Protein AF-A0A1Q9P0T6-F1 (afdb_monomer)

Foldseek 3Di:
DDPPPPPPPPCPPPDQDDLVLLVVLVVQLVVQLCCQQVPPVCPVVLLVLQVVLQVLLCVLCVVVVFHKDKDLDQDPDPVVCVVVVFDDSRFIWMAGPPFPDRIDTSTSVLQCSSVLSNVLSLLVSFDQDDPDDPDDDVVCVVVVVVSVVLSVVLSVVLSVLSRVLSSVLVSQLVCCRRVVVDDSCCSNPPVSVVSVVVSVVVSQVVSVVSRRNSVVSVVSSVVSVVVVVVVVVVVVVVVVVVVVVD

Radius of gyration: 23.82 Å; Cα contacts (8 Å, |Δi|>4): 235; chains: 1; bounding box: 74×48×69 Å

Mean predicted aligned error: 9.25 Å

Sequence (246 aa):
MTTNETVKLDNVRITAPSPKFLVFSFF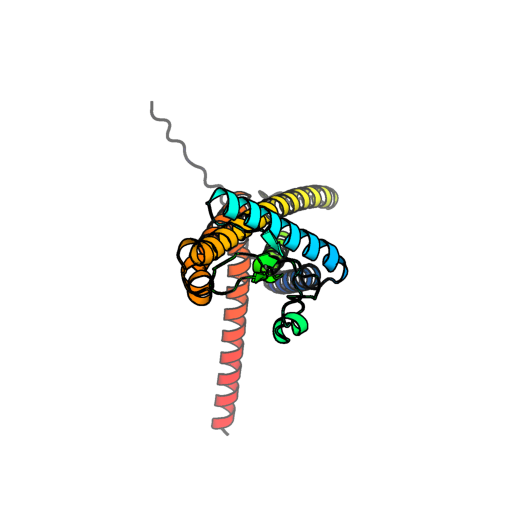IASTLSILIYWGPYFDWYYLWLESTTRDFVVLMLNISGVSSNPSIILFPMIPEYELLGEASLATPGVWIPGSQYENYWIIKACTGMQAGAILASIILVTPIPNKTIQFSSFKQSVIGKQQMFLKVRVIIIFLIVLFLGNVLRIWFELYLVGALNVPFEFAEGELAKPIGFVGTLIFAWLIEKQGVHIIDTFADWLSLFYNSVKKLVLIIFRQNRSVTTT

Solvent-accessible surface area (backbone atoms only — not comparable to full-atom values): 13718 Å² total; per-residue (Å²): 142,79,85,79,79,77,79,77,77,74,82,76,77,79,72,80,79,53,72,67,54,52,55,50,38,49,54,50,22,53,52,46,18,48,49,66,61,68,35,76,89,41,52,68,58,48,53,50,50,29,43,51,41,43,54,53,23,33,51,52,31,45,74,73,70,32,68,48,42,86,30,74,71,74,62,88,73,60,66,68,38,47,77,68,69,36,43,59,84,79,45,32,22,44,28,28,81,90,26,95,57,48,62,45,78,40,37,50,69,62,54,38,48,61,61,47,23,43,50,45,20,43,53,68,59,39,73,60,84,67,84,85,69,94,67,60,78,69,59,47,54,56,52,49,50,53,51,48,51,51,44,52,51,52,41,54,54,48,52,52,51,46,43,53,51,30,32,52,37,52,32,51,25,52,42,37,23,57,71,66,66,42,56,62,69,51,27,55,62,64,61,27,43,59,56,54,51,54,49,51,54,53,49,54,51,57,42,41,75,73,54,41,48,53,66,60,52,51,51,51,48,51,50,51,50,51,54,49,50,55,51,51,53,53,50,53,55,50,54,55,55,61,63,76,76,112

pLDDT: mean 80.86, std 15.49, range [36.72, 97.31]

Structure (mmCIF, N/CA/C/O backbone):
data_AF-A0A1Q9P0T6-F1
#
_entry.id   AF-A0A1Q9P0T6-F1
#
loop_
_atom_site.group_PDB
_atom_site.id
_atom_site.type_symbol
_atom_site.label_atom_id
_atom_site.label_alt_id
_atom_site.label_comp_id
_atom_site.label_asym_id
_atom_site.label_entity_id
_atom_site.label_seq_id
_atom_site.pdbx_PDB_ins_code
_atom_site.Cartn_x
_atom_site.Cartn_y
_atom_site.Cartn_z
_atom_site.occupancy
_atom_site.B_iso_or_equiv
_atom_site.auth_seq_id
_atom_site.auth_comp_id
_atom_site.auth_asym_id
_atom_site.auth_atom_id
_atom_site.pdbx_PDB_model_num
ATOM 1 N N . MET A 1 1 ? 29.298 -13.399 43.174 1.00 39.97 1 MET A N 1
ATOM 2 C CA . MET A 1 1 ? 28.519 -12.230 42.716 1.00 39.97 1 MET A CA 1
ATOM 3 C C . MET A 1 1 ? 27.715 -12.652 41.500 1.00 39.97 1 MET A C 1
ATOM 5 O O . MET A 1 1 ? 28.260 -12.711 40.412 1.00 39.97 1 MET A O 1
ATOM 9 N N . THR A 1 2 ? 26.452 -13.007 41.701 1.00 36.88 2 THR A N 1
ATOM 10 C CA . THR A 1 2 ? 25.469 -13.243 40.635 1.00 36.88 2 THR A CA 1
ATOM 11 C C . THR A 1 2 ? 24.169 -12.661 41.160 1.00 36.88 2 THR A C 1
ATOM 13 O O . THR A 1 2 ? 23.464 -13.283 41.953 1.00 36.88 2 THR A O 1
ATOM 16 N N . THR A 1 3 ? 23.929 -11.395 40.840 1.00 37.56 3 THR A N 1
ATOM 17 C CA . THR A 1 3 ? 22.672 -10.718 41.140 1.00 37.56 3 THR A CA 1
ATOM 18 C C . THR A 1 3 ? 21.607 -11.296 40.220 1.00 37.56 3 THR A C 1
ATOM 20 O O . THR A 1 3 ? 21.586 -11.008 39.028 1.00 37.56 3 THR A O 1
ATOM 23 N N . ASN A 1 4 ? 20.753 -12.151 40.783 1.00 36.94 4 ASN A N 1
ATOM 24 C CA . ASN A 1 4 ? 19.511 -12.583 40.156 1.00 36.94 4 ASN A CA 1
ATOM 25 C C . ASN A 1 4 ? 18.606 -11.356 39.993 1.00 36.94 4 ASN A C 1
ATOM 27 O O . ASN A 1 4 ? 17.922 -10.947 40.934 1.00 36.94 4 ASN A O 1
ATOM 31 N N . GLU A 1 5 ? 18.617 -10.761 38.803 1.00 40.28 5 GLU A N 1
ATOM 32 C CA . GLU A 1 5 ? 17.599 -9.801 38.396 1.00 40.28 5 GLU A CA 1
ATOM 33 C C . GLU A 1 5 ? 16.266 -10.538 38.271 1.00 40.28 5 GLU A C 1
ATOM 35 O O . GLU A 1 5 ? 15.993 -11.285 37.333 1.00 40.28 5 GLU A O 1
ATOM 40 N N . THR A 1 6 ? 15.427 -10.346 39.281 1.00 37.69 6 THR A N 1
ATOM 41 C CA . THR A 1 6 ? 14.020 -10.715 39.234 1.00 37.69 6 THR A CA 1
ATOM 42 C C . THR A 1 6 ? 13.330 -9.758 38.272 1.00 37.69 6 THR A C 1
ATOM 44 O O . THR A 1 6 ? 12.993 -8.627 38.619 1.00 37.69 6 THR A O 1
ATOM 47 N N . VAL A 1 7 ? 13.131 -10.211 37.034 1.00 39.34 7 VAL A N 1
ATOM 48 C CA . VAL A 1 7 ? 12.266 -9.542 36.061 1.00 39.34 7 VAL A CA 1
ATOM 49 C C . VAL A 1 7 ? 10.849 -9.543 36.634 1.00 39.34 7 VAL A C 1
ATOM 51 O O . VAL A 1 7 ? 10.112 -10.523 36.534 1.00 39.34 7 VAL A O 1
ATOM 54 N N . LYS A 1 8 ? 10.468 -8.442 37.289 1.00 36.72 8 LYS A N 1
ATOM 55 C CA . LYS A 1 8 ? 9.073 -8.148 37.615 1.00 36.72 8 LYS A CA 1
ATOM 56 C C . LYS A 1 8 ? 8.327 -7.948 36.298 1.00 36.72 8 LYS A C 1
ATOM 58 O O . LYS A 1 8 ? 8.367 -6.873 35.706 1.00 36.72 8 LYS A O 1
ATOM 63 N N . LEU A 1 9 ? 7.654 -8.998 35.837 1.00 44.09 9 LEU A N 1
ATOM 64 C CA . LEU A 1 9 ? 6.552 -8.878 34.892 1.00 44.09 9 LEU A CA 1
ATOM 65 C C . LEU A 1 9 ? 5.428 -8.134 35.618 1.00 44.09 9 LEU A C 1
ATOM 67 O O . LEU A 1 9 ? 4.624 -8.734 36.332 1.00 44.09 9 LEU A O 1
ATOM 71 N N . ASP A 1 10 ? 5.425 -6.807 35.497 1.00 44.56 10 ASP A N 1
ATOM 72 C CA . ASP A 1 10 ? 4.275 -5.989 35.862 1.00 44.56 10 ASP A CA 1
ATOM 73 C C . ASP A 1 10 ? 3.067 -6.554 35.104 1.00 44.56 10 ASP A C 1
ATOM 75 O O . ASP A 1 10 ? 2.990 -6.462 33.878 1.00 44.56 10 ASP A O 1
ATOM 79 N N . ASN A 1 11 ? 2.146 -7.181 35.838 1.00 43.28 11 ASN A N 1
ATOM 80 C CA . ASN A 1 11 ? 0.880 -7.702 35.332 1.00 43.28 11 ASN A CA 1
ATOM 81 C C . ASN A 1 11 ? -0.002 -6.533 34.866 1.00 43.28 11 ASN A C 1
ATOM 83 O O . ASN A 1 11 ? -0.954 -6.136 35.541 1.00 43.28 11 ASN A O 1
ATOM 87 N N . VAL A 1 12 ? 0.312 -5.960 33.704 1.00 48.91 12 VAL A N 1
ATOM 88 C CA . VAL A 1 12 ? -0.590 -5.071 32.977 1.00 48.91 12 VAL A CA 1
ATOM 89 C C . VAL A 1 12 ? -1.734 -5.949 32.490 1.00 48.91 12 VAL A C 1
ATOM 91 O O . VAL A 1 12 ? -1.632 -6.646 31.485 1.00 48.91 12 VAL A O 1
ATOM 94 N N . ARG A 1 13 ? -2.824 -5.979 33.258 1.00 43.97 13 ARG A N 1
ATOM 95 C CA . ARG A 1 13 ? -4.034 -6.710 32.889 1.00 43.97 13 ARG A CA 1
ATOM 96 C C . ARG A 1 13 ? -4.686 -5.965 31.723 1.00 43.97 13 ARG A C 1
ATOM 98 O O . ARG A 1 13 ? -5.426 -5.009 31.940 1.00 43.97 13 ARG A O 1
ATOM 105 N N . ILE A 1 14 ? -4.373 -6.374 30.495 1.00 54.69 14 ILE A N 1
ATOM 106 C CA . ILE A 1 14 ? -5.044 -5.884 29.289 1.00 54.69 14 ILE A CA 1
ATOM 107 C C . ILE A 1 14 ? -6.478 -6.417 29.358 1.00 54.69 14 ILE A C 1
ATOM 109 O O . ILE A 1 14 ? -6.738 -7.595 29.122 1.00 54.69 14 ILE A O 1
ATOM 113 N N . THR A 1 15 ? -7.418 -5.584 29.802 1.00 62.78 15 THR A N 1
ATOM 114 C CA . THR A 1 15 ? -8.839 -5.936 29.752 1.00 62.78 15 THR A CA 1
ATOM 115 C C . THR A 1 15 ? -9.263 -5.992 28.295 1.00 62.78 15 THR A C 1
ATOM 117 O O . THR A 1 15 ? -9.071 -5.008 27.581 1.00 62.78 15 THR A O 1
ATOM 120 N N . ALA A 1 16 ? -9.849 -7.118 27.879 1.00 70.69 16 ALA A N 1
ATOM 121 C CA . ALA A 1 16 ? -10.368 -7.282 26.528 1.00 70.69 16 ALA A CA 1
ATOM 122 C C . ALA A 1 16 ? -11.299 -6.109 26.161 1.00 70.69 16 ALA A C 1
ATOM 124 O O . ALA A 1 16 ? -12.112 -5.686 26.999 1.00 70.69 16 ALA A O 1
ATOM 125 N N . PRO A 1 17 ? -11.188 -5.560 24.942 1.00 78.12 17 PRO A N 1
ATOM 126 C CA . PRO A 1 17 ? -12.009 -4.438 24.523 1.00 78.12 17 PRO A CA 1
ATOM 127 C C . PRO A 1 17 ? -13.493 -4.809 24.520 1.00 78.12 17 PRO A C 1
ATOM 129 O O . PRO A 1 17 ? -13.895 -5.938 24.234 1.00 78.12 17 PRO A O 1
ATOM 132 N N . SER A 1 18 ? -14.344 -3.833 24.842 1.00 87.44 18 SER A N 1
ATOM 133 C CA . SER A 1 18 ? -15.789 -4.064 24.834 1.00 87.44 18 SER A CA 1
ATOM 134 C C . SER A 1 18 ? -16.287 -4.363 23.407 1.00 87.44 18 SER A C 1
ATOM 136 O O . SER A 1 18 ? -15.837 -3.708 22.463 1.00 87.44 18 SER A O 1
ATOM 138 N N . PRO A 1 19 ? -17.282 -5.253 23.217 1.00 85.88 19 PRO A N 1
ATOM 139 C CA . PRO A 1 19 ? -17.838 -5.533 21.890 1.00 85.88 19 PRO A CA 1
ATOM 140 C C . PRO A 1 19 ? -18.368 -4.281 21.178 1.00 85.88 19 PRO A C 1
ATOM 142 O O . PRO A 1 19 ? -18.234 -4.151 19.967 1.00 85.88 19 PRO A O 1
ATOM 145 N N . LYS A 1 20 ? -18.927 -3.323 21.934 1.00 87.31 20 LYS A N 1
ATOM 146 C CA . LYS A 1 20 ? -19.393 -2.035 21.395 1.00 87.31 20 LYS A CA 1
ATOM 147 C C . LYS A 1 20 ? -18.245 -1.222 20.799 1.00 87.31 20 LYS A C 1
ATOM 149 O O . LYS A 1 20 ? -18.407 -0.652 19.725 1.00 87.31 20 LYS A O 1
ATOM 154 N N . PHE A 1 21 ? -17.100 -1.188 21.484 1.00 87.81 21 PHE A N 1
ATOM 155 C CA . PHE A 1 21 ? -15.903 -0.520 20.980 1.00 87.81 21 PHE A CA 1
ATOM 156 C C . PHE A 1 21 ? -15.391 -1.190 19.707 1.00 87.81 21 PHE A C 1
ATOM 158 O O . PHE A 1 21 ? -15.098 -0.479 18.760 1.00 87.81 21 PHE A O 1
ATOM 165 N N . LEU A 1 22 ? -15.343 -2.525 19.654 1.00 88.88 22 LEU A N 1
ATOM 166 C CA . LEU A 1 22 ? -14.874 -3.255 18.471 1.00 88.88 22 LEU A CA 1
ATOM 167 C C . LEU A 1 22 ? -15.736 -2.993 17.230 1.00 88.88 22 LEU A C 1
ATOM 169 O O . LEU A 1 22 ? -15.201 -2.753 16.153 1.00 88.88 22 LEU A O 1
ATOM 173 N N . VAL A 1 23 ? -17.064 -2.989 17.383 1.00 88.88 23 VAL A N 1
ATOM 174 C CA . VAL A 1 23 ? -17.982 -2.640 16.286 1.00 88.88 23 VAL A CA 1
ATOM 175 C C . VAL A 1 23 ? -17.760 -1.195 15.842 1.00 88.88 23 VAL A C 1
ATOM 177 O O . VAL A 1 23 ? -17.629 -0.917 14.653 1.00 88.88 23 VAL A O 1
ATOM 180 N N . PHE A 1 24 ? -17.693 -0.267 16.796 1.00 90.88 24 PHE A N 1
ATOM 181 C CA . PHE A 1 24 ? -17.495 1.150 16.508 1.00 90.88 24 PHE A CA 1
ATOM 182 C C . PHE A 1 24 ? -16.144 1.429 15.835 1.00 90.88 24 PHE A C 1
ATOM 184 O O . PHE A 1 24 ? -16.092 2.169 14.855 1.00 90.88 24 PHE A O 1
ATOM 191 N N . SER A 1 25 ? -15.061 0.817 16.320 1.00 90.75 25 SER A N 1
ATOM 192 C CA . SER A 1 25 ? -13.720 0.975 15.758 1.00 90.75 25 SER A CA 1
ATOM 193 C C . SER A 1 25 ? -13.630 0.395 14.352 1.00 90.75 25 SER A C 1
ATOM 195 O O . SER A 1 25 ? -13.013 1.024 13.497 1.00 90.75 25 SER A O 1
ATOM 197 N N . PHE A 1 26 ? -14.298 -0.732 14.085 1.00 92.56 26 PHE A N 1
ATOM 198 C CA . PHE A 1 26 ? -14.417 -1.293 12.742 1.00 92.56 26 PHE A CA 1
ATOM 199 C C . PHE A 1 26 ? -15.108 -0.308 11.791 1.00 92.56 26 PHE A C 1
ATOM 201 O O . PHE A 1 26 ? -14.541 0.044 10.761 1.00 92.56 26 PHE A O 1
ATOM 208 N N . PHE A 1 27 ? -16.279 0.225 12.165 1.00 94.06 27 PHE A N 1
ATOM 209 C CA . PHE A 1 27 ? -16.995 1.193 11.327 1.00 94.06 27 PHE A CA 1
ATOM 210 C C . PHE A 1 27 ? -16.198 2.474 11.079 1.00 94.06 27 PHE A C 1
ATOM 212 O O . PHE A 1 27 ? -16.172 2.960 9.947 1.00 94.06 27 PHE A O 1
ATOM 219 N N . ILE A 1 28 ? -15.524 3.011 12.101 1.00 92.00 28 ILE A N 1
ATOM 220 C CA . ILE A 1 28 ? -14.646 4.173 11.924 1.00 92.00 28 ILE A CA 1
ATOM 221 C C . ILE A 1 28 ? -13.501 3.833 10.979 1.00 92.00 28 ILE A C 1
ATOM 223 O O . ILE A 1 28 ? -13.248 4.601 10.056 1.00 92.00 28 ILE A O 1
ATOM 227 N N . ALA A 1 29 ? -12.823 2.702 11.174 1.00 93.50 29 ALA A N 1
ATOM 228 C CA . ALA A 1 29 ? -11.697 2.326 10.334 1.00 93.50 29 ALA A CA 1
ATOM 229 C C . ALA A 1 29 ? -12.121 2.126 8.876 1.00 93.50 29 ALA A C 1
ATOM 231 O O . ALA A 1 29 ? -11.455 2.639 7.981 1.00 93.50 29 ALA A O 1
ATOM 232 N N . SER A 1 30 ? -13.249 1.457 8.623 1.00 93.81 30 SER A N 1
ATOM 233 C CA . SER A 1 30 ? -13.801 1.303 7.274 1.00 93.81 30 SER A CA 1
ATOM 234 C C . SER A 1 30 ? -14.172 2.649 6.656 1.00 93.81 30 SER A C 1
ATOM 236 O O . SER A 1 30 ? -13.808 2.917 5.516 1.00 93.81 30 SER A O 1
ATOM 238 N N . THR A 1 31 ? -14.840 3.524 7.415 1.00 93.56 31 THR A N 1
ATOM 239 C CA . THR A 1 31 ? -15.238 4.854 6.930 1.00 93.56 31 THR A CA 1
ATOM 240 C C . THR A 1 31 ? -14.016 5.706 6.600 1.00 93.56 31 THR A C 1
ATOM 242 O O . THR A 1 31 ? -13.950 6.285 5.521 1.00 93.56 31 THR A O 1
ATOM 245 N N . LEU A 1 32 ? -13.019 5.746 7.488 1.00 92.12 32 LEU A N 1
ATOM 246 C CA . LEU A 1 32 ? -11.761 6.450 7.246 1.00 92.12 32 LEU A CA 1
ATOM 247 C C . LEU A 1 32 ? -11.015 5.868 6.046 1.00 92.12 32 LEU A C 1
ATOM 249 O O . LEU A 1 32 ? -10.537 6.636 5.224 1.00 92.12 32 LEU A O 1
ATOM 253 N N . SER A 1 33 ? -10.971 4.543 5.894 1.00 92.69 33 SER A N 1
ATOM 254 C CA . SER A 1 33 ? -10.303 3.901 4.755 1.00 92.69 33 SER A CA 1
ATOM 255 C C . SER A 1 33 ? -10.959 4.299 3.437 1.00 92.69 33 SER A C 1
ATOM 257 O O . SER A 1 33 ? -10.262 4.659 2.495 1.00 92.69 33 SER A O 1
ATOM 259 N N . ILE A 1 34 ? -12.296 4.296 3.383 1.00 91.25 34 ILE A N 1
ATOM 260 C CA . ILE A 1 34 ? -13.052 4.730 2.203 1.00 91.25 34 ILE A CA 1
ATOM 261 C C . ILE A 1 34 ? -12.800 6.214 1.934 1.00 91.25 34 ILE A C 1
ATOM 263 O O . ILE A 1 34 ? -12.499 6.569 0.805 1.00 91.25 34 ILE A O 1
ATOM 267 N N . LEU A 1 35 ? -12.856 7.080 2.948 1.00 90.19 35 LEU A N 1
ATOM 268 C CA . LEU A 1 35 ? -12.618 8.516 2.767 1.00 90.19 35 LEU A CA 1
ATOM 269 C C . LEU A 1 35 ? -11.181 8.831 2.327 1.00 90.19 35 LEU A C 1
ATOM 271 O O . LEU A 1 35 ? -10.980 9.709 1.494 1.00 90.19 35 LEU A O 1
ATOM 275 N N . ILE A 1 36 ? -10.190 8.121 2.873 1.00 88.06 36 ILE A N 1
ATOM 276 C CA . ILE A 1 36 ? -8.772 8.292 2.532 1.00 88.06 36 ILE A CA 1
ATOM 277 C C . ILE A 1 36 ? -8.459 7.712 1.157 1.00 88.06 36 ILE A C 1
ATOM 279 O O . ILE A 1 36 ? -7.504 8.183 0.556 1.00 88.06 36 ILE A O 1
ATOM 283 N N . TYR A 1 37 ? -9.201 6.707 0.675 1.00 87.56 37 TYR A N 1
ATOM 284 C CA . TYR A 1 37 ? -8.956 6.061 -0.620 1.00 87.56 37 TYR A CA 1
ATOM 285 C C . TYR A 1 37 ? -9.796 6.632 -1.769 1.00 87.56 37 TYR A C 1
ATOM 287 O O . TYR A 1 37 ? -9.309 6.743 -2.885 1.00 87.56 37 TYR A O 1
ATOM 295 N N . TRP A 1 38 ? -11.051 6.993 -1.519 1.00 83.56 38 TRP A N 1
ATOM 296 C CA . TRP A 1 38 ? -12.003 7.479 -2.527 1.00 83.56 38 TRP A CA 1
ATOM 297 C C . TRP A 1 38 ? -12.270 8.980 -2.434 1.00 83.56 38 TRP A C 1
ATOM 299 O O . TRP A 1 38 ? -13.104 9.504 -3.167 1.00 83.56 38 TRP A O 1
ATOM 309 N N . GLY A 1 39 ? -11.620 9.686 -1.508 1.00 77.94 39 GLY A N 1
ATOM 310 C CA . GLY A 1 39 ? -11.822 11.119 -1.357 1.00 77.94 39 GLY A CA 1
ATOM 311 C C . GLY A 1 39 ? -11.383 11.862 -2.627 1.00 77.94 39 GLY A C 1
ATOM 312 O O . GLY A 1 39 ? -10.185 11.869 -2.902 1.00 77.94 39 GLY A O 1
ATOM 313 N N . PRO A 1 40 ? -12.286 12.555 -3.351 1.00 65.31 40 PRO A N 1
ATOM 314 C CA . PRO A 1 40 ? -11.942 13.260 -4.597 1.00 65.31 40 PRO A CA 1
ATOM 315 C C . PRO A 1 40 ? -10.925 14.390 -4.371 1.00 65.31 40 PRO A C 1
ATOM 317 O O . PRO A 1 40 ? -10.207 14.815 -5.267 1.00 65.31 40 PRO A O 1
ATOM 320 N N . TYR A 1 41 ? -10.809 14.865 -3.129 1.00 67.81 41 TYR A N 1
ATOM 321 C CA . TYR A 1 41 ? -9.795 15.837 -2.720 1.00 67.81 41 TYR A CA 1
ATOM 322 C C . TYR A 1 41 ? -8.358 15.310 -2.826 1.00 67.81 41 TYR A C 1
ATOM 324 O O . TYR A 1 41 ? -7.419 16.105 -2.787 1.00 67.81 41 TYR A O 1
ATOM 332 N N . PHE A 1 42 ? -8.173 13.993 -2.935 1.00 74.38 42 PHE A N 1
ATOM 333 C CA . PHE A 1 42 ? -6.860 13.368 -3.004 1.00 74.38 42 PHE A CA 1
ATOM 334 C C . PHE A 1 42 ? -6.417 13.025 -4.427 1.00 74.38 42 PHE A C 1
ATOM 336 O O . PHE A 1 42 ? -5.275 12.612 -4.579 1.00 74.38 42 PHE A O 1
ATOM 343 N N . ASP A 1 43 ? -7.223 13.261 -5.467 1.00 77.44 43 ASP A N 1
ATOM 344 C CA . ASP A 1 43 ? -6.857 12.906 -6.849 1.00 77.44 43 ASP A CA 1
ATOM 345 C C . ASP A 1 43 ? -5.521 13.530 -7.282 1.00 77.44 43 ASP A C 1
ATOM 347 O O . ASP A 1 43 ? -4.654 12.855 -7.835 1.00 77.44 43 ASP A O 1
ATOM 351 N N . TRP A 1 44 ? -5.290 14.799 -6.932 1.00 82.81 44 TRP A N 1
ATOM 352 C CA . TRP A 1 44 ? -3.997 15.456 -7.160 1.00 82.81 44 TRP A CA 1
ATOM 353 C C . TRP A 1 44 ? -2.848 14.792 -6.384 1.00 82.81 44 TRP A C 1
ATOM 355 O O . TRP A 1 44 ? -1.742 14.637 -6.899 1.00 82.81 44 TRP A O 1
ATOM 365 N N . TYR A 1 45 ? -3.102 14.400 -5.135 1.00 84.06 45 TYR A N 1
ATOM 366 C CA . TYR A 1 45 ? -2.113 13.730 -4.291 1.00 84.06 45 TYR A CA 1
ATOM 367 C C . TYR A 1 45 ? -1.773 12.331 -4.821 1.00 84.06 45 TYR A C 1
ATOM 369 O O . TYR A 1 45 ? -0.612 11.929 -4.802 1.00 84.06 45 TYR A O 1
ATOM 377 N N . TYR A 1 46 ? -2.768 11.614 -5.336 1.00 84.19 46 TYR A N 1
ATOM 378 C CA . TYR A 1 46 ? -2.614 10.302 -5.950 1.00 84.19 46 TYR A CA 1
ATOM 379 C C . TYR A 1 46 ? -1.798 10.388 -7.229 1.00 84.19 46 TYR A C 1
ATOM 381 O O . TYR A 1 46 ? -0.798 9.688 -7.347 1.00 84.19 46 TYR A O 1
ATOM 389 N N . LEU A 1 47 ? -2.128 11.331 -8.112 1.00 85.25 47 LEU A N 1
ATOM 390 C CA . LEU A 1 47 ? -1.361 11.569 -9.330 1.00 85.25 47 LEU A CA 1
ATOM 391 C C . LEU A 1 47 ? 0.098 11.936 -9.022 1.00 85.25 47 LEU A C 1
ATOM 393 O O . LEU A 1 47 ? 1.023 11.477 -9.699 1.00 85.25 47 LEU A O 1
ATOM 397 N N . TRP A 1 48 ? 0.322 12.738 -7.976 1.00 88.62 48 TRP A N 1
ATOM 398 C CA . TRP A 1 48 ? 1.665 13.050 -7.491 1.00 88.62 48 TRP A CA 1
ATOM 399 C C . TRP A 1 48 ? 2.398 11.801 -6.986 1.00 88.62 48 TRP A C 1
ATOM 401 O O . TRP A 1 48 ? 3.568 11.605 -7.323 1.00 88.62 48 TRP A O 1
ATOM 411 N N . LEU A 1 49 ? 1.728 10.937 -6.219 1.00 89.44 49 LEU A N 1
ATOM 412 C CA . LEU A 1 49 ? 2.317 9.711 -5.682 1.00 89.44 49 LEU A CA 1
ATOM 413 C C . LEU A 1 49 ? 2.640 8.703 -6.792 1.00 89.44 49 LEU A C 1
ATOM 415 O O . LEU A 1 49 ? 3.727 8.129 -6.796 1.00 89.44 49 LEU A O 1
ATOM 419 N N . GLU A 1 50 ? 1.735 8.515 -7.749 1.00 89.12 50 GLU A N 1
ATOM 420 C CA . GLU A 1 50 ? 1.928 7.669 -8.930 1.00 89.12 50 GLU A CA 1
ATOM 421 C C . GLU A 1 50 ? 3.099 8.180 -9.779 1.00 89.12 50 GLU A C 1
ATOM 423 O O . GLU A 1 50 ? 3.989 7.408 -10.138 1.00 89.12 50 GLU A O 1
ATOM 428 N N . SER A 1 51 ? 3.161 9.494 -10.029 1.00 91.31 51 SER A N 1
ATOM 429 C CA . SER A 1 51 ? 4.241 10.112 -10.815 1.00 91.31 51 SER A CA 1
ATOM 430 C C . SER A 1 51 ? 5.587 9.977 -10.115 1.00 91.31 51 SER A C 1
ATOM 432 O O . SER A 1 51 ? 6.582 9.612 -10.737 1.00 91.31 51 SER A O 1
ATOM 434 N N . THR A 1 52 ? 5.612 10.205 -8.802 1.00 93.38 52 THR A N 1
ATOM 435 C CA . THR A 1 52 ? 6.824 10.037 -7.997 1.00 93.38 52 THR A CA 1
ATOM 436 C C . THR A 1 52 ? 7.260 8.570 -7.998 1.00 93.38 52 THR A C 1
ATOM 438 O O . THR A 1 52 ? 8.434 8.278 -8.204 1.00 93.38 52 THR A O 1
ATOM 441 N N . THR A 1 53 ? 6.323 7.630 -7.843 1.00 93.75 53 THR A N 1
ATOM 442 C CA . THR A 1 53 ? 6.602 6.186 -7.916 1.00 93.75 53 THR A CA 1
ATOM 443 C C . THR A 1 53 ? 7.211 5.818 -9.267 1.00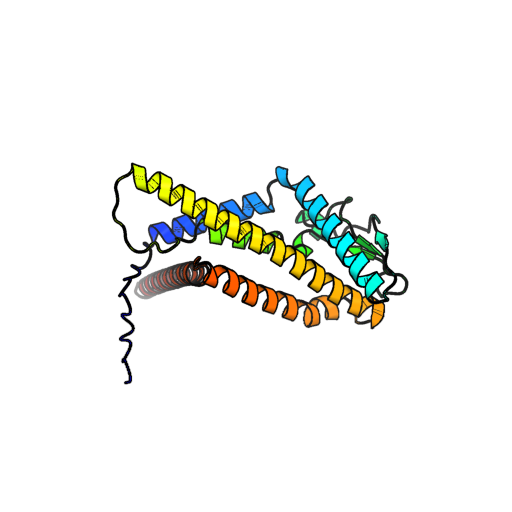 93.75 53 THR A C 1
ATOM 445 O O . THR A 1 53 ? 8.263 5.181 -9.299 1.00 93.75 53 THR A O 1
ATOM 448 N N . ARG A 1 54 ? 6.613 6.278 -10.376 1.00 93.62 54 ARG A N 1
ATOM 449 C CA . ARG A 1 54 ? 7.152 6.108 -11.733 1.00 93.62 54 ARG A CA 1
ATOM 450 C C . ARG A 1 54 ? 8.592 6.607 -11.824 1.00 93.62 54 ARG A C 1
ATOM 452 O O . ARG A 1 54 ? 9.452 5.871 -12.295 1.00 93.62 54 ARG A O 1
ATOM 459 N N . ASP A 1 55 ? 8.857 7.834 -11.389 1.00 95.31 55 ASP A N 1
ATOM 460 C CA . ASP A 1 55 ? 10.175 8.458 -11.546 1.00 95.31 55 ASP A CA 1
ATOM 461 C C . ASP A 1 55 ? 11.263 7.700 -10.779 1.00 95.31 55 ASP A C 1
ATOM 463 O O . ASP A 1 55 ? 12.350 7.463 -11.309 1.00 95.31 55 ASP A O 1
ATOM 467 N N . PHE A 1 56 ? 10.956 7.239 -9.563 1.00 96.50 56 PHE A N 1
ATOM 468 C CA . PHE A 1 56 ? 11.870 6.389 -8.800 1.00 96.50 56 PHE A CA 1
ATOM 469 C C . PHE A 1 56 ? 12.071 5.013 -9.445 1.00 96.50 56 PHE A C 1
ATOM 471 O O . PHE A 1 56 ? 13.193 4.508 -9.461 1.00 96.50 56 PHE A O 1
ATOM 478 N N . VAL A 1 57 ? 11.020 4.408 -10.001 1.00 95.81 57 VAL A N 1
ATOM 479 C CA . VAL A 1 57 ? 11.121 3.129 -10.718 1.00 95.81 57 VAL A CA 1
ATOM 480 C C . VAL A 1 57 ? 12.001 3.272 -11.961 1.00 95.81 57 VAL A C 1
ATOM 482 O O . VAL A 1 57 ? 12.920 2.476 -12.139 1.00 95.81 57 VAL A O 1
ATOM 485 N N . VAL A 1 58 ? 11.792 4.310 -12.775 1.00 96.12 58 VAL A N 1
ATOM 486 C CA . VAL A 1 58 ? 12.623 4.619 -13.954 1.00 96.12 58 VAL A CA 1
ATOM 487 C C . VAL A 1 58 ? 14.083 4.829 -13.553 1.00 96.12 58 VAL A C 1
ATOM 489 O O . VAL A 1 58 ? 14.988 4.284 -14.184 1.00 96.12 58 VAL A O 1
ATOM 492 N N . LEU A 1 59 ? 14.331 5.590 -12.482 1.00 97.31 59 LEU A N 1
ATOM 493 C CA . LEU A 1 59 ? 15.678 5.787 -11.949 1.00 97.31 59 LEU A CA 1
ATOM 494 C C . LEU A 1 59 ? 16.338 4.445 -11.603 1.00 97.31 59 LEU A C 1
ATOM 496 O O . LEU A 1 59 ? 17.460 4.180 -12.032 1.00 97.31 59 LEU A O 1
ATOM 500 N N . MET A 1 60 ? 15.638 3.589 -10.859 1.00 97.31 60 MET A N 1
ATOM 501 C CA . MET A 1 60 ? 16.156 2.289 -10.429 1.00 97.31 60 MET A CA 1
ATOM 502 C C . MET A 1 60 ? 16.380 1.332 -11.606 1.00 97.31 60 MET A C 1
ATOM 504 O O . MET A 1 60 ? 17.399 0.642 -11.643 1.00 97.31 60 MET A O 1
ATOM 508 N N . LEU A 1 61 ? 15.479 1.316 -12.594 1.00 96.62 61 LEU A N 1
ATOM 509 C CA . LEU A 1 61 ? 15.621 0.514 -13.811 1.00 96.62 61 LEU A CA 1
ATOM 510 C C . LEU A 1 61 ? 16.870 0.921 -14.595 1.00 96.62 61 LEU A C 1
ATOM 512 O O . LEU A 1 61 ? 17.711 0.066 -14.889 1.00 96.62 61 LEU A O 1
ATOM 516 N N . ASN A 1 62 ? 17.049 2.223 -14.826 1.00 96.94 62 ASN A N 1
ATOM 517 C CA . ASN A 1 62 ? 18.215 2.754 -15.528 1.00 96.94 62 ASN A CA 1
ATOM 518 C C . ASN A 1 62 ? 19.526 2.458 -14.778 1.00 96.94 62 ASN A C 1
ATOM 520 O O . ASN A 1 62 ? 20.505 2.058 -15.406 1.00 96.94 62 ASN A O 1
ATOM 524 N N . ILE A 1 63 ? 19.543 2.567 -13.442 1.00 97.12 63 ILE A N 1
ATOM 525 C CA . ILE A 1 63 ? 20.701 2.167 -12.618 1.00 97.12 63 ILE A CA 1
ATOM 526 C C . ILE A 1 63 ? 20.991 0.664 -12.761 1.00 97.12 63 ILE A C 1
ATOM 528 O O . ILE A 1 63 ? 22.152 0.264 -12.812 1.00 97.12 63 ILE A O 1
ATOM 532 N N . SER A 1 64 ? 19.954 -0.170 -12.856 1.00 96.50 64 SER A N 1
ATOM 533 C CA . SER A 1 64 ? 20.085 -1.623 -13.034 1.00 96.50 64 SER A CA 1
ATOM 534 C C . SER A 1 64 ? 20.408 -2.070 -14.468 1.00 96.50 64 SER A C 1
ATOM 536 O O . SER A 1 64 ? 20.522 -3.269 -14.718 1.00 96.50 64 SER A O 1
ATOM 538 N N . GLY A 1 65 ? 20.578 -1.131 -15.406 1.00 95.06 65 GLY A N 1
ATOM 539 C CA . GLY A 1 65 ? 20.932 -1.412 -16.800 1.00 95.06 65 GLY A CA 1
ATOM 540 C C . GLY A 1 65 ? 19.746 -1.682 -17.730 1.00 95.06 65 GLY A C 1
ATOM 541 O O . GLY A 1 65 ? 19.956 -2.036 -18.887 1.00 95.06 65 GLY A O 1
ATOM 542 N N . VAL A 1 66 ? 18.510 -1.492 -17.260 1.00 95.06 66 VAL A N 1
ATOM 543 C CA . VAL A 1 66 ? 17.301 -1.565 -18.090 1.00 95.06 66 VAL A CA 1
ATOM 544 C C . VAL A 1 66 ? 16.973 -0.160 -18.576 1.00 95.06 66 VAL A C 1
ATOM 546 O O . VAL A 1 66 ? 16.556 0.690 -17.789 1.00 95.06 66 VAL A O 1
ATOM 549 N N . SER A 1 67 ? 17.171 0.092 -19.873 1.00 95.31 67 SER A N 1
ATOM 550 C CA . SER A 1 67 ? 16.817 1.382 -20.470 1.00 95.31 67 SER A CA 1
ATOM 551 C C . SER A 1 67 ? 15.319 1.618 -20.307 1.00 95.31 67 SER A C 1
ATOM 553 O O . SER A 1 67 ? 14.513 0.790 -20.720 1.00 95.31 67 SER A O 1
ATOM 555 N N . SER A 1 68 ? 14.947 2.723 -19.668 1.00 94.19 68 SER A N 1
ATOM 556 C CA . SER A 1 68 ? 13.548 3.070 -19.444 1.00 94.19 68 SER A CA 1
ATOM 557 C C . SER A 1 68 ? 13.343 4.578 -19.401 1.00 94.19 68 SER A C 1
ATOM 559 O O . SER A 1 68 ? 14.231 5.327 -18.986 1.00 94.19 68 SER A O 1
ATOM 561 N N . ASN A 1 69 ? 12.159 5.026 -19.819 1.00 93.75 69 ASN A N 1
ATOM 562 C CA . ASN A 1 69 ? 11.765 6.431 -19.759 1.00 93.75 69 ASN A CA 1
ATOM 563 C C . ASN A 1 69 ? 10.386 6.602 -19.118 1.00 93.75 69 ASN A C 1
ATOM 565 O O . ASN A 1 69 ? 9.544 5.705 -19.210 1.00 93.75 69 ASN A O 1
ATOM 569 N N . PRO A 1 70 ? 10.108 7.771 -18.518 1.00 91.50 70 PRO A N 1
ATOM 570 C CA . PRO A 1 70 ? 8.751 8.139 -18.159 1.00 91.50 70 PRO A CA 1
ATOM 571 C C . PRO A 1 70 ? 7.859 8.150 -19.404 1.00 91.50 70 PRO A C 1
ATOM 573 O O . PRO A 1 70 ? 8.218 8.733 -20.426 1.00 91.50 70 PRO A O 1
ATOM 576 N N . SER A 1 71 ? 6.685 7.537 -19.304 1.00 82.88 71 SER A N 1
ATOM 577 C CA . SER A 1 71 ? 5.663 7.535 -20.346 1.00 82.88 71 SER A CA 1
ATOM 578 C C . SER A 1 71 ? 4.426 8.291 -19.870 1.00 82.88 71 SER A C 1
ATOM 580 O O . SER A 1 71 ? 4.022 8.192 -18.708 1.00 82.88 71 SER A O 1
ATOM 582 N N . ILE A 1 72 ? 3.836 9.054 -20.789 1.00 67.31 72 ILE A N 1
ATOM 583 C CA . ILE A 1 72 ? 2.536 9.731 -20.635 1.00 67.31 72 ILE A CA 1
ATOM 584 C C . ILE A 1 72 ? 1.548 9.137 -21.660 1.00 67.31 72 ILE A C 1
ATOM 586 O O . ILE A 1 72 ? 0.548 9.753 -22.015 1.00 67.31 72 ILE A O 1
ATOM 590 N N . ILE A 1 73 ? 1.859 7.967 -22.235 1.00 58.41 73 ILE A N 1
ATOM 591 C CA . ILE A 1 73 ? 1.065 7.425 -23.336 1.00 58.41 73 ILE A CA 1
ATOM 592 C C . ILE A 1 73 ? -0.342 7.088 -22.836 1.00 58.41 73 ILE A C 1
ATOM 594 O O . ILE A 1 73 ? -0.529 6.274 -21.931 1.00 58.41 73 ILE A O 1
ATOM 598 N N . LEU A 1 74 ? -1.321 7.698 -23.508 1.00 53.06 74 LEU A N 1
ATOM 599 C CA . LEU A 1 74 ? -2.731 7.335 -23.492 1.00 53.06 74 LEU A CA 1
ATOM 600 C C . LEU A 1 74 ? -2.855 5.923 -24.073 1.00 53.06 74 LEU A C 1
ATOM 602 O O . LEU A 1 74 ? -3.009 5.738 -25.279 1.00 53.06 74 LEU A O 1
ATOM 606 N N . PHE A 1 75 ? -2.695 4.910 -23.232 1.00 52.28 75 PHE A N 1
ATOM 607 C CA . PHE A 1 75 ? -2.996 3.539 -23.629 1.00 52.28 75 PHE A CA 1
ATOM 608 C C . PHE A 1 75 ? -4.491 3.407 -23.929 1.00 52.28 75 PHE A C 1
ATOM 610 O O . PHE A 1 75 ? -5.293 4.147 -23.349 1.00 52.28 75 PHE A O 1
ATOM 617 N N . PRO A 1 76 ? -4.896 2.449 -24.783 1.00 46.84 76 PRO A N 1
ATOM 618 C CA . PRO A 1 76 ? -6.287 2.036 -24.836 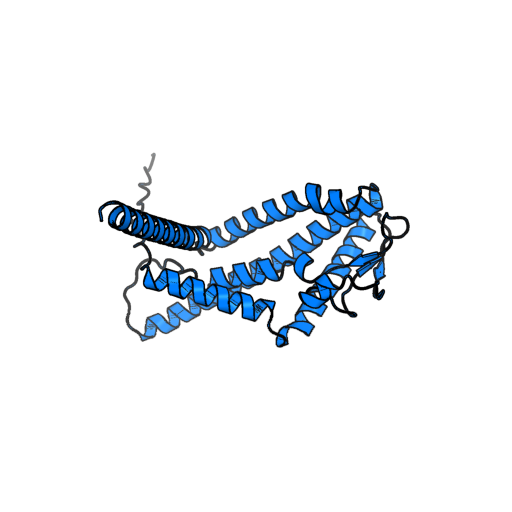1.00 46.84 76 PRO A CA 1
ATOM 619 C C . PRO A 1 76 ? -6.696 1.592 -23.429 1.00 46.84 76 PRO A C 1
ATOM 621 O O . PRO A 1 76 ? -6.199 0.608 -22.885 1.00 46.84 76 PRO A O 1
ATOM 624 N N . MET A 1 77 ? -7.539 2.416 -22.820 1.00 53.50 77 MET A N 1
ATOM 625 C CA . MET A 1 77 ? -7.992 2.286 -21.450 1.00 53.50 77 MET A CA 1
ATOM 626 C C . MET A 1 77 ? -8.688 0.932 -21.281 1.00 53.50 77 MET A C 1
ATOM 628 O O . MET A 1 77 ? -9.596 0.617 -22.048 1.00 53.50 77 MET A O 1
ATOM 632 N N . ILE A 1 78 ? -8.273 0.124 -20.302 1.00 59.88 78 ILE A N 1
ATOM 633 C CA . ILE A 1 78 ? -9.067 -1.037 -19.895 1.00 59.88 78 ILE A CA 1
ATOM 634 C C . ILE A 1 78 ? -10.250 -0.446 -19.115 1.00 59.88 78 ILE A C 1
ATOM 636 O O . ILE A 1 78 ? -10.014 0.144 -18.055 1.00 59.88 78 ILE A O 1
ATOM 640 N N . PRO A 1 79 ? -11.499 -0.559 -19.607 1.00 60.34 79 PRO A N 1
ATOM 641 C CA . PRO A 1 79 ? -12.647 0.153 -19.033 1.00 60.34 79 PRO A CA 1
ATOM 642 C C . PRO A 1 79 ? -12.863 -0.145 -17.544 1.00 60.34 79 PRO A C 1
ATOM 644 O O . PRO A 1 79 ? -13.371 0.682 -16.795 1.00 60.34 79 PRO A O 1
ATOM 647 N N . GLU A 1 80 ? -12.442 -1.326 -17.099 1.00 67.25 80 GLU A N 1
ATOM 648 C CA . GLU A 1 80 ? -12.569 -1.795 -15.721 1.00 67.25 80 GLU A CA 1
ATOM 649 C C . GLU A 1 80 ? -11.754 -0.949 -14.730 1.00 67.25 80 GLU A C 1
ATOM 651 O O . GLU A 1 80 ? -12.254 -0.642 -13.650 1.00 67.25 80 GLU A O 1
ATOM 656 N N . TYR A 1 81 ? -10.542 -0.505 -15.089 1.00 65.62 81 TYR A N 1
ATOM 657 C CA . TYR A 1 81 ? -9.719 0.318 -14.191 1.00 65.62 81 TYR A CA 1
ATOM 658 C C . TYR A 1 81 ? -10.212 1.765 -14.093 1.00 65.62 81 TYR A C 1
ATOM 660 O O . TYR A 1 81 ? -10.053 2.387 -13.045 1.00 65.62 81 TYR A O 1
ATOM 668 N N . GLU A 1 82 ? -10.851 2.293 -15.140 1.00 67.12 82 GLU A N 1
ATOM 669 C CA . GLU A 1 82 ? -11.513 3.603 -15.090 1.00 67.12 82 GLU A CA 1
ATOM 670 C C . GLU A 1 82 ? -12.792 3.539 -14.244 1.00 67.12 82 GLU A C 1
ATOM 672 O O . GLU A 1 82 ? -13.000 4.374 -13.365 1.00 67.12 82 GLU A O 1
ATOM 677 N N . LEU A 1 83 ? -13.617 2.503 -14.442 1.00 67.12 83 LEU A N 1
ATOM 678 C CA . LEU A 1 83 ? -14.838 2.279 -13.660 1.00 67.12 83 LEU A CA 1
ATOM 679 C C . LEU A 1 83 ? -14.554 2.129 -12.159 1.00 67.12 83 LEU A C 1
ATOM 681 O O . LEU A 1 83 ? -15.373 2.530 -11.331 1.00 67.12 83 LEU A O 1
ATOM 685 N N . LEU A 1 84 ? -13.398 1.562 -11.811 1.00 70.56 84 LEU A N 1
ATOM 686 C CA . LEU A 1 84 ? -12.929 1.422 -10.434 1.00 70.56 84 LEU A CA 1
ATOM 687 C C . LEU A 1 84 ? -12.126 2.636 -9.933 1.00 70.56 84 LEU A C 1
ATOM 689 O O . LEU A 1 84 ? -11.691 2.627 -8.786 1.00 70.56 84 LEU A O 1
ATOM 693 N N . GLY A 1 85 ? -11.928 3.680 -10.746 1.00 72.06 85 GLY A N 1
ATOM 694 C CA . GLY A 1 85 ? -11.162 4.871 -10.360 1.00 72.06 85 GLY A CA 1
ATOM 695 C C . GLY A 1 85 ? -9.683 4.596 -10.051 1.00 72.06 85 GLY A C 1
ATOM 696 O O . GLY A 1 85 ? -9.060 5.340 -9.294 1.00 72.06 85 GLY A O 1
ATOM 697 N N . GLU A 1 86 ? -9.133 3.511 -10.600 1.00 75.69 86 GLU A N 1
ATOM 698 C CA . GLU A 1 86 ? -7.749 3.059 -10.406 1.00 75.69 86 GLU A CA 1
ATOM 699 C C . GLU A 1 86 ? -6.787 3.657 -11.439 1.00 75.69 86 GLU A C 1
ATOM 701 O O . GLU A 1 86 ? -5.586 3.773 -11.181 1.00 75.69 86 GLU A O 1
ATOM 706 N N . ALA A 1 87 ? -7.314 4.025 -12.609 1.00 74.62 87 ALA A N 1
ATOM 707 C CA . ALA A 1 87 ? -6.574 4.650 -13.693 1.00 74.62 87 ALA A CA 1
ATOM 708 C C . ALA A 1 87 ? -7.382 5.793 -14.323 1.00 74.62 87 ALA A C 1
ATOM 710 O O . ALA A 1 87 ? -8.611 5.788 -14.337 1.00 74.62 87 ALA A O 1
ATOM 711 N N . SER A 1 88 ? -6.673 6.768 -14.880 1.00 73.56 88 SER A N 1
ATOM 712 C CA . SER A 1 88 ? -7.216 7.886 -15.644 1.00 73.56 88 SER A CA 1
ATOM 713 C C . SER A 1 88 ? -6.343 8.148 -16.872 1.00 73.56 88 SER A C 1
ATOM 715 O O . SER A 1 88 ? -5.249 7.601 -17.006 1.00 73.56 88 SER A O 1
ATOM 717 N N . LEU A 1 89 ? -6.779 9.050 -17.754 1.00 71.44 89 LEU A N 1
ATOM 718 C CA . LEU A 1 89 ? -5.966 9.501 -18.893 1.00 71.44 89 LEU A CA 1
ATOM 719 C C . LEU A 1 89 ? -4.645 10.173 -18.469 1.00 71.44 89 LEU A C 1
ATOM 721 O O . LEU A 1 89 ? -3.745 10.314 -19.290 1.00 71.44 89 LEU A O 1
ATOM 725 N N . ALA A 1 90 ? -4.532 10.597 -17.206 1.00 76.69 90 ALA A N 1
ATOM 726 C CA . ALA A 1 90 ? -3.323 11.187 -16.645 1.00 76.69 90 ALA A CA 1
ATOM 727 C C . ALA A 1 90 ? -2.414 10.161 -15.945 1.00 76.69 90 ALA A C 1
ATOM 729 O O . ALA A 1 90 ? -1.345 10.542 -15.470 1.00 76.69 90 ALA A O 1
ATOM 730 N N . THR A 1 91 ? -2.817 8.887 -15.859 1.00 81.81 91 THR A N 1
ATOM 731 C CA . THR A 1 91 ? -2.059 7.867 -15.128 1.00 81.81 91 THR A CA 1
ATOM 732 C C . THR A 1 91 ? -0.651 7.714 -15.713 1.00 81.81 91 THR A C 1
ATOM 734 O O . THR A 1 91 ? -0.497 7.468 -16.913 1.00 81.81 91 THR A O 1
ATOM 737 N N . PRO A 1 92 ? 0.395 7.862 -14.886 1.00 87.38 92 PRO A N 1
ATOM 738 C CA . PRO A 1 92 ? 1.771 7.792 -15.345 1.00 87.38 92 PRO A CA 1
ATOM 739 C C . PRO A 1 92 ? 2.169 6.353 -15.686 1.00 87.38 92 PRO A C 1
ATOM 741 O O . PRO A 1 92 ? 1.725 5.392 -15.055 1.00 87.38 92 PRO A O 1
ATOM 744 N N . GLY A 1 93 ? 3.062 6.203 -16.664 1.00 88.19 93 GLY A N 1
ATOM 745 C CA . GLY A 1 93 ? 3.601 4.904 -17.059 1.00 88.19 93 GLY A CA 1
ATOM 746 C C . GLY A 1 93 ? 5.119 4.886 -17.194 1.00 88.19 93 GLY A C 1
ATOM 747 O O . GLY A 1 93 ? 5.783 5.923 -17.179 1.00 88.19 93 GLY A O 1
ATOM 748 N N . VAL A 1 94 ? 5.670 3.689 -17.348 1.00 90.75 94 VAL A N 1
ATOM 749 C CA . VAL A 1 94 ? 7.087 3.422 -17.608 1.00 90.75 94 VAL A CA 1
ATOM 750 C C . VAL A 1 94 ? 7.206 2.812 -18.999 1.00 90.75 94 VAL A C 1
ATOM 752 O O . VAL A 1 94 ? 6.581 1.789 -19.268 1.00 90.75 94 VAL A O 1
ATOM 755 N N . TRP A 1 95 ? 7.996 3.430 -19.876 1.00 92.50 95 TRP A N 1
ATOM 756 C CA . TRP A 1 95 ? 8.330 2.883 -21.190 1.00 92.50 95 TRP A CA 1
ATOM 757 C C . TRP A 1 95 ? 9.637 2.092 -21.119 1.00 92.50 95 TRP A C 1
ATOM 759 O O . TRP A 1 95 ? 10.644 2.628 -20.653 1.00 92.50 95 TRP A O 1
ATOM 769 N N . ILE A 1 96 ? 9.621 0.841 -21.584 1.00 91.50 96 ILE A N 1
ATOM 770 C CA . ILE A 1 96 ? 10.770 -0.073 -21.623 1.00 91.50 96 ILE A CA 1
ATOM 771 C C . ILE A 1 96 ? 10.880 -0.661 -23.042 1.00 91.50 96 ILE A C 1
ATOM 773 O O . ILE A 1 96 ? 10.130 -1.590 -23.376 1.00 91.50 96 ILE A O 1
ATOM 777 N N . PRO A 1 97 ? 11.792 -0.147 -23.890 1.00 90.50 97 PRO A N 1
ATOM 778 C CA . PRO A 1 97 ? 11.949 -0.614 -25.261 1.00 90.50 97 PRO A CA 1
ATOM 779 C C . PRO A 1 97 ? 12.345 -2.089 -25.310 1.00 90.50 97 PRO A C 1
ATOM 781 O O . PRO A 1 97 ? 13.218 -2.535 -24.566 1.00 90.50 97 PRO A O 1
ATOM 784 N N . GLY A 1 98 ? 11.722 -2.838 -26.222 1.00 85.00 98 GLY A N 1
ATOM 785 C CA . GLY A 1 98 ? 12.050 -4.247 -26.465 1.00 85.00 98 GLY A CA 1
ATOM 786 C C . GLY A 1 98 ? 11.536 -5.235 -25.413 1.00 85.00 98 GLY A C 1
ATOM 787 O O . GLY A 1 98 ? 11.819 -6.423 -25.534 1.00 85.00 98 GLY A O 1
ATOM 788 N N . SER A 1 99 ? 10.780 -4.777 -24.413 1.00 88.25 99 SER A N 1
ATOM 789 C CA . SER A 1 99 ? 10.074 -5.666 -23.483 1.00 88.25 99 SER A CA 1
ATOM 790 C C . SER A 1 99 ? 8.752 -6.178 -24.078 1.00 88.25 99 SER A C 1
ATOM 792 O O . SER A 1 99 ? 8.318 -5.714 -25.133 1.00 88.25 99 SER A O 1
ATOM 794 N N . GLN A 1 100 ? 8.099 -7.140 -23.410 1.00 82.50 100 GLN A N 1
ATOM 795 C CA . GLN A 1 100 ? 6.843 -7.750 -23.883 1.00 82.50 100 GLN A CA 1
ATOM 796 C C . GLN A 1 100 ? 5.762 -6.705 -24.206 1.00 82.50 100 GLN A C 1
ATOM 798 O O . GLN A 1 100 ? 5.096 -6.795 -25.237 1.00 82.50 100 GLN A O 1
ATOM 803 N N . TYR A 1 101 ? 5.605 -5.719 -23.324 1.00 83.25 101 TYR A N 1
ATOM 804 C CA . TYR A 1 101 ? 4.792 -4.533 -23.547 1.00 83.25 101 TYR A CA 1
ATOM 805 C C . TYR A 1 101 ? 5.703 -3.327 -23.440 1.00 83.25 101 TYR A C 1
ATOM 807 O O . TYR A 1 101 ? 6.312 -3.115 -22.404 1.00 83.25 101 TYR A O 1
ATOM 815 N N . GLU A 1 102 ? 5.795 -2.486 -24.463 1.00 85.94 102 GLU A N 1
ATOM 816 C CA . GLU A 1 102 ? 6.730 -1.360 -24.374 1.00 85.94 102 GLU A CA 1
ATOM 817 C C . GLU A 1 102 ? 6.365 -0.345 -23.284 1.00 85.94 102 GLU A C 1
ATOM 819 O O . GLU A 1 102 ? 7.186 0.492 -22.941 1.00 85.94 102 GLU A O 1
ATOM 824 N N . ASN A 1 103 ? 5.157 -0.397 -22.724 1.00 86.19 103 ASN A N 1
ATOM 825 C CA . ASN A 1 103 ? 4.679 0.548 -21.725 1.00 86.19 103 ASN A CA 1
ATOM 826 C C . ASN A 1 103 ? 3.894 -0.167 -20.622 1.00 86.19 103 ASN A C 1
ATOM 828 O O . ASN A 1 103 ? 3.006 -0.968 -20.911 1.00 86.19 103 ASN A O 1
ATOM 832 N N . TYR A 1 104 ? 4.169 0.210 -19.376 1.00 86.62 104 TYR A N 1
ATOM 833 C CA . TYR A 1 104 ? 3.524 -0.317 -18.173 1.00 86.62 104 TYR A CA 1
ATOM 834 C C . TYR A 1 104 ? 2.916 0.824 -17.362 1.00 86.62 104 TYR A C 1
ATOM 836 O O . TYR A 1 104 ? 3.565 1.852 -17.162 1.00 86.62 104 TYR A O 1
ATOM 844 N N . TRP A 1 105 ? 1.687 0.659 -16.876 1.00 84.81 105 TRP A N 1
ATOM 845 C CA . TRP A 1 105 ? 1.031 1.659 -16.033 1.00 84.81 105 TRP A CA 1
ATOM 846 C C . TRP A 1 105 ? 1.445 1.555 -14.572 1.00 84.81 105 TRP A C 1
ATOM 848 O O . TRP A 1 105 ? 1.558 0.465 -14.018 1.00 84.81 105 TRP A O 1
ATOM 858 N N . ILE A 1 106 ? 1.566 2.712 -13.926 1.00 83.88 106 ILE A N 1
ATOM 859 C CA . ILE A 1 106 ? 1.652 2.823 -12.473 1.00 83.88 106 ILE A CA 1
ATOM 860 C C . ILE A 1 106 ? 0.281 3.277 -11.973 1.00 83.88 106 ILE A C 1
ATOM 862 O O . ILE A 1 106 ? 0.053 4.459 -11.735 1.00 83.88 106 ILE A O 1
ATOM 866 N N . ILE A 1 107 ? -0.652 2.328 -11.873 1.00 79.81 107 ILE A N 1
ATOM 867 C CA . ILE A 1 107 ? -2.009 2.599 -11.382 1.00 79.81 107 ILE A CA 1
ATOM 868 C C . ILE A 1 107 ? -2.023 2.822 -9.866 1.00 79.81 107 ILE A C 1
ATOM 870 O O . ILE A 1 107 ? -1.112 2.403 -9.139 1.00 79.81 107 ILE A O 1
ATOM 874 N N . LYS A 1 108 ? -3.108 3.418 -9.371 1.00 78.12 108 LYS A N 1
ATOM 875 C CA . LYS A 1 108 ? -3.321 3.711 -7.952 1.00 78.12 108 LYS A CA 1
ATOM 876 C C . LYS A 1 108 ? -3.117 2.492 -7.050 1.00 78.12 108 LYS A C 1
ATOM 878 O O . LYS A 1 108 ? -2.376 2.584 -6.067 1.00 78.12 108 LYS A O 1
ATOM 883 N N . ALA A 1 109 ? -3.668 1.333 -7.408 1.00 74.62 109 ALA A N 1
ATOM 884 C CA . ALA A 1 109 ? -3.450 0.072 -6.697 1.00 74.62 109 ALA A CA 1
ATOM 885 C C . ALA A 1 109 ? -1.960 -0.302 -6.511 1.00 74.62 109 ALA A C 1
ATOM 887 O O . ALA A 1 109 ? -1.576 -0.796 -5.447 1.00 74.62 109 ALA A O 1
ATOM 888 N N . CYS A 1 110 ? -1.097 -0.022 -7.494 1.00 78.75 110 CYS A N 1
ATOM 889 C CA . CYS A 1 110 ? 0.331 -0.364 -7.453 1.00 78.75 110 CYS A CA 1
ATOM 890 C C . CYS A 1 110 ? 1.123 0.495 -6.456 1.00 78.75 110 CYS A C 1
ATOM 892 O O . CYS A 1 110 ? 2.128 0.047 -5.910 1.00 78.75 110 CYS A O 1
ATOM 894 N N . THR A 1 111 ? 0.658 1.708 -6.153 1.00 82.12 111 THR A N 1
ATOM 895 C CA . THR A 1 111 ? 1.307 2.599 -5.170 1.00 82.12 111 THR A CA 1
ATOM 896 C C . THR A 1 111 ? 1.075 2.183 -3.711 1.00 82.12 111 THR A C 1
ATOM 898 O O . THR A 1 111 ? 1.681 2.745 -2.794 1.00 82.12 111 THR A O 1
ATOM 901 N N . GLY A 1 112 ? 0.186 1.209 -3.473 1.00 83.44 112 GLY A N 1
ATOM 902 C CA . GLY A 1 112 ? -0.199 0.741 -2.143 1.00 83.44 112 GLY A CA 1
ATOM 903 C C . GLY A 1 112 ? -1.143 1.668 -1.388 1.00 83.44 112 GLY A C 1
ATOM 904 O O . GLY A 1 112 ? -1.341 1.463 -0.194 1.00 83.44 112 GLY A O 1
ATOM 905 N N . MET A 1 113 ? -1.763 2.653 -2.040 1.00 86.38 113 MET A N 1
ATOM 906 C CA . MET A 1 113 ? -2.706 3.570 -1.389 1.00 86.38 113 MET A CA 1
ATOM 907 C C . MET A 1 113 ? -3.857 2.863 -0.670 1.00 86.38 113 MET A C 1
ATOM 909 O O . MET A 1 113 ? -4.230 3.283 0.424 1.00 86.38 113 MET A O 1
ATOM 913 N N . GLN A 1 114 ? -4.387 1.769 -1.224 1.00 87.75 1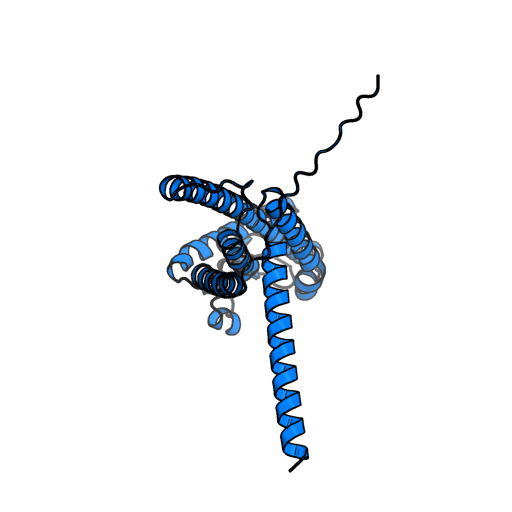14 GLN A N 1
ATOM 914 C CA . GLN A 1 114 ? -5.465 1.005 -0.588 1.00 87.75 114 GLN A CA 1
ATOM 915 C C . GLN A 1 114 ? -5.002 0.391 0.739 1.00 87.75 114 GLN A C 1
ATOM 917 O O . GLN A 1 114 ? -5.627 0.590 1.782 1.00 87.75 114 GLN A O 1
ATOM 922 N N . ALA A 1 115 ? -3.863 -0.308 0.718 1.00 86.69 115 ALA A N 1
ATOM 923 C CA . ALA A 1 115 ? -3.257 -0.881 1.916 1.00 86.69 115 ALA A CA 1
ATOM 924 C C . ALA A 1 115 ? -2.854 0.215 2.917 1.00 86.69 115 ALA A C 1
ATOM 926 O O . ALA A 1 115 ? -3.064 0.067 4.121 1.00 86.69 115 ALA A O 1
ATOM 927 N N . GLY A 1 116 ? -2.341 1.340 2.414 1.00 89.62 116 GLY A N 1
ATOM 928 C CA . GLY A 1 116 ? -1.968 2.512 3.194 1.00 89.62 116 GLY A CA 1
ATOM 929 C C . GLY A 1 116 ? -3.148 3.124 3.945 1.00 89.62 116 GLY A C 1
ATOM 930 O O . GLY A 1 116 ? -3.054 3.358 5.149 1.00 89.62 116 GLY A O 1
ATOM 931 N N . ALA A 1 117 ? -4.276 3.321 3.259 1.00 90.88 117 ALA A N 1
ATOM 932 C CA . ALA A 1 117 ? -5.511 3.858 3.825 1.00 90.88 117 ALA A CA 1
ATOM 933 C C . ALA A 1 117 ? -6.083 2.947 4.920 1.00 90.88 117 ALA A C 1
ATOM 935 O O . ALA A 1 117 ? -6.445 3.426 5.999 1.00 90.88 117 ALA A O 1
ATOM 936 N N . ILE A 1 118 ? -6.111 1.634 4.667 1.00 91.44 118 ILE A N 1
ATOM 937 C CA . ILE A 1 118 ? -6.583 0.631 5.629 1.00 91.44 118 ILE A CA 1
ATOM 938 C C . ILE A 1 118 ? -5.700 0.634 6.876 1.00 91.44 118 ILE A C 1
ATOM 940 O O . ILE A 1 118 ? -6.199 0.782 7.992 1.00 91.44 118 ILE A O 1
ATOM 944 N N . LEU A 1 119 ? -4.382 0.525 6.705 1.00 90.50 119 LEU A N 1
ATOM 945 C CA . LEU A 1 119 ? -3.450 0.455 7.829 1.00 90.50 119 LEU A CA 1
ATOM 946 C C . LEU A 1 119 ? -3.399 1.764 8.621 1.00 90.50 119 LEU A C 1
ATOM 948 O O . LEU A 1 119 ? -3.423 1.720 9.850 1.00 90.50 119 LEU A O 1
ATOM 952 N N . ALA A 1 120 ? -3.422 2.925 7.961 1.00 91.81 120 ALA A N 1
ATOM 953 C CA . ALA A 1 120 ? -3.508 4.213 8.646 1.00 91.81 120 ALA A CA 1
ATOM 954 C C . ALA A 1 120 ? -4.789 4.314 9.488 1.00 91.81 120 ALA A C 1
ATOM 956 O O . ALA A 1 120 ? -4.741 4.726 10.648 1.00 91.81 120 ALA A O 1
ATOM 957 N N . SER A 1 121 ? -5.921 3.864 8.943 1.00 93.38 121 SER A N 1
ATOM 958 C CA . SER A 1 121 ? -7.198 3.839 9.658 1.00 93.38 121 SER A CA 1
ATOM 959 C C . SER A 1 121 ? -7.168 2.897 10.862 1.00 93.38 121 SER A C 1
ATOM 961 O O . SER A 1 121 ? -7.631 3.271 11.940 1.00 93.38 121 SER A O 1
ATOM 963 N N . ILE A 1 122 ? -6.564 1.710 10.721 1.00 91.69 122 ILE A N 1
ATOM 964 C CA . ILE A 1 122 ? -6.377 0.755 11.825 1.00 91.69 122 ILE A CA 1
ATOM 965 C C . ILE A 1 122 ? -5.489 1.362 12.917 1.00 91.69 122 ILE A C 1
ATOM 967 O O . ILE A 1 122 ? -5.867 1.332 14.088 1.00 91.69 122 ILE A O 1
ATOM 971 N N . ILE A 1 123 ? -4.351 1.971 12.566 1.00 91.12 123 ILE A N 1
ATOM 972 C CA . ILE A 1 123 ? -3.455 2.638 13.528 1.00 91.12 123 ILE A CA 1
ATOM 973 C C . ILE A 1 123 ? -4.207 3.731 14.304 1.00 91.12 123 ILE A C 1
ATOM 975 O O . ILE A 1 123 ? -4.055 3.856 15.523 1.00 91.12 123 ILE A O 1
ATOM 979 N N . LEU A 1 124 ? -5.053 4.508 13.620 1.00 91.44 124 LEU A N 1
ATOM 980 C CA . LEU A 1 124 ? -5.850 5.560 14.249 1.00 91.44 124 LEU A CA 1
ATOM 981 C C . LEU A 1 124 ? -6.839 5.010 15.279 1.00 91.44 124 LEU A C 1
ATOM 983 O O . LEU A 1 124 ? -6.941 5.580 16.369 1.00 91.44 124 LEU A O 1
ATOM 987 N N . VAL A 1 125 ? -7.518 3.897 14.993 1.00 90.06 125 VAL A N 1
ATOM 988 C CA . VAL A 1 125 ? -8.506 3.317 15.920 1.00 90.06 125 VAL A CA 1
ATOM 989 C C . VAL A 1 125 ? -7.901 2.387 16.973 1.00 90.06 125 VAL A C 1
ATOM 991 O O . VAL A 1 125 ? -8.522 2.168 18.012 1.00 90.06 125 VAL A O 1
ATOM 994 N N . THR A 1 126 ? -6.686 1.881 16.749 1.00 87.38 126 THR A N 1
ATOM 995 C CA . THR A 1 126 ? -5.997 0.967 17.670 1.00 87.38 126 THR A CA 1
ATOM 996 C C . THR A 1 126 ? -5.695 1.678 18.994 1.00 87.38 126 THR A C 1
ATOM 998 O O . THR A 1 126 ? -5.042 2.731 18.996 1.00 87.38 126 THR A O 1
ATOM 1001 N N . PRO A 1 127 ? -6.171 1.171 20.143 1.00 81.81 127 PRO A N 1
ATOM 1002 C CA . PRO A 1 127 ? -5.831 1.747 21.435 1.00 81.81 127 PRO A CA 1
ATOM 1003 C C . PRO A 1 127 ? -4.356 1.480 21.754 1.00 81.81 127 PRO A C 1
ATOM 1005 O O . PRO A 1 127 ? -3.872 0.362 21.614 1.00 81.81 127 PRO A O 1
ATOM 1008 N N . ILE A 1 128 ? -3.640 2.507 22.213 1.00 80.00 128 ILE A N 1
ATOM 1009 C CA . ILE A 1 128 ? -2.266 2.350 22.703 1.00 80.00 128 ILE A CA 1
ATOM 1010 C C . ILE A 1 128 ? -2.361 2.058 24.202 1.00 80.00 128 ILE A C 1
ATOM 1012 O O . ILE A 1 128 ? -2.905 2.901 24.931 1.00 80.00 128 ILE A O 1
ATOM 1016 N N . PRO A 1 129 ? -1.888 0.892 24.684 1.00 67.62 129 PRO A N 1
ATOM 1017 C CA . PRO A 1 129 ? -1.940 0.565 26.098 1.00 67.62 129 PRO A CA 1
ATOM 1018 C C . PRO A 1 129 ? -1.019 1.516 26.862 1.00 67.62 129 PRO A C 1
ATOM 1020 O O . PRO A 1 129 ? 0.196 1.347 26.921 1.00 67.62 129 PRO A O 1
ATOM 1023 N N . ASN A 1 130 ? -1.599 2.545 27.472 1.00 62.78 130 ASN A N 1
ATOM 1024 C CA . ASN A 1 130 ? -0.868 3.328 28.454 1.00 62.78 130 ASN A CA 1
ATOM 1025 C C . ASN A 1 130 ? -0.680 2.467 29.702 1.00 62.78 130 ASN A C 1
ATOM 1027 O O . ASN A 1 130 ? -1.645 1.873 30.193 1.00 62.78 130 ASN A O 1
ATOM 1031 N N . LYS A 1 131 ? 0.533 2.475 30.271 1.00 50.75 131 LYS A N 1
ATOM 1032 C CA . LYS A 1 131 ? 0.720 2.089 31.673 1.00 50.75 131 LYS A CA 1
ATOM 1033 C C . LYS A 1 131 ? -0.287 2.895 32.494 1.00 50.75 131 LYS A C 1
ATOM 1035 O O . LYS A 1 131 ? -0.260 4.122 32.488 1.00 50.75 131 LYS A O 1
ATOM 1040 N N . THR A 1 132 ? -1.231 2.167 33.077 1.00 41.09 132 THR A N 1
ATOM 1041 C CA . THR A 1 132 ? -2.385 2.609 33.859 1.00 41.09 132 THR A CA 1
ATOM 1042 C C . THR A 1 132 ? -2.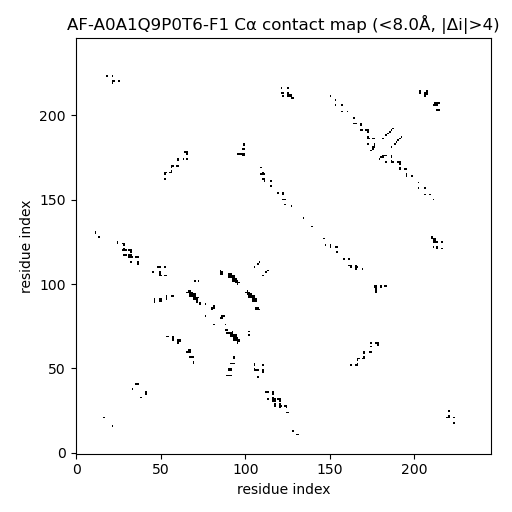171 3.945 34.551 1.00 41.09 132 THR A C 1
ATOM 1044 O O . THR A 1 132 ? -1.473 4.007 35.561 1.00 41.09 132 THR A O 1
ATOM 1047 N N . ILE A 1 133 ? -2.846 4.993 34.079 1.00 43.06 133 ILE A N 1
ATOM 1048 C CA . ILE A 1 133 ? -3.155 6.100 34.970 1.00 43.06 133 ILE A CA 1
ATOM 1049 C C . ILE A 1 133 ? -4.597 6.560 34.779 1.00 43.06 133 ILE A C 1
ATOM 1051 O O . ILE A 1 133 ? -4.943 7.229 33.807 1.00 43.06 133 ILE A O 1
ATOM 1055 N N . GLN A 1 134 ? -5.448 6.145 35.723 1.00 41.12 134 GLN A N 1
ATOM 1056 C CA . GLN A 1 134 ? -6.761 6.737 35.962 1.00 41.12 134 GLN A CA 1
ATOM 1057 C C . GLN A 1 134 ? -6.544 8.210 36.298 1.00 41.12 134 GLN A C 1
ATOM 1059 O O . GLN A 1 134 ? -6.142 8.530 37.413 1.00 41.12 134 GLN A O 1
ATOM 1064 N N . PHE A 1 135 ? -6.785 9.116 35.354 1.00 45.78 135 PHE A N 1
ATOM 1065 C CA . PHE A 1 135 ? -6.740 10.541 35.652 1.00 45.78 135 PHE A CA 1
ATOM 1066 C C . PHE A 1 135 ? -7.850 11.335 34.972 1.00 45.78 135 PHE A C 1
ATOM 1068 O O . PHE A 1 135 ? -8.384 10.955 33.932 1.00 45.78 135 PHE A O 1
ATOM 1075 N N . SER A 1 136 ? -8.172 12.440 35.645 1.00 44.31 136 SER A N 1
ATOM 1076 C CA . SER A 1 136 ? -9.230 13.416 35.397 1.00 44.31 136 SER A CA 1
ATOM 1077 C C . SER A 1 136 ? -9.224 14.024 33.986 1.00 44.31 136 SER A C 1
ATOM 1079 O O . SER A 1 136 ? -8.206 14.035 33.286 1.00 44.31 136 SER A O 1
ATOM 1081 N N . SER A 1 137 ? -10.381 14.566 33.580 1.00 57.22 137 SER A N 1
ATOM 1082 C CA . SER A 1 137 ? -10.723 14.918 32.189 1.00 57.22 137 SER A CA 1
ATOM 1083 C C . SER A 1 137 ? -9.744 15.865 31.477 1.00 57.22 137 SER A C 1
ATOM 1085 O O . SER A 1 137 ? -9.609 15.802 30.257 1.00 57.22 137 SER A O 1
ATOM 1087 N N . PHE A 1 138 ? -8.994 16.698 32.207 1.00 46.75 138 PHE A N 1
ATOM 1088 C CA . PHE A 1 138 ? -8.020 17.613 31.603 1.00 46.75 138 PHE A CA 1
ATOM 1089 C C . PHE A 1 138 ? -6.713 16.914 31.183 1.00 46.75 138 PHE A C 1
ATOM 1091 O O . PHE A 1 138 ? -6.188 17.175 30.099 1.00 46.75 138 PHE A O 1
ATOM 1098 N N . LYS A 1 139 ? -6.209 15.959 31.982 1.00 51.38 139 LYS A N 1
ATOM 1099 C CA . LYS A 1 139 ? -5.025 15.158 31.611 1.00 51.38 139 LYS A CA 1
ATOM 1100 C C . LYS A 1 139 ? -5.338 14.176 30.481 1.00 51.38 139 LYS A C 1
ATOM 1102 O O . LYS A 1 139 ? -4.461 13.920 29.661 1.00 51.38 139 LYS A O 1
ATOM 1107 N N . GLN A 1 140 ? -6.581 13.699 30.376 1.00 57.16 140 GLN A N 1
ATOM 1108 C CA . GLN A 1 140 ? -7.033 12.872 29.248 1.00 57.16 140 GLN A CA 1
ATOM 1109 C C . GLN A 1 140 ? -6.902 13.593 27.899 1.00 57.16 140 GLN A C 1
ATOM 1111 O O . GLN A 1 140 ? -6.510 12.966 26.920 1.00 57.16 140 GLN A O 1
ATOM 1116 N N . SER A 1 141 ? -7.136 14.910 27.847 1.00 56.69 141 SER A N 1
ATOM 1117 C CA . SER A 1 141 ? -6.953 15.704 26.622 1.00 56.69 141 SER A CA 1
ATOM 1118 C C . SER A 1 141 ? -5.480 15.801 26.197 1.00 56.69 141 SER A C 1
ATOM 1120 O O . SER A 1 141 ? -5.152 15.644 25.022 1.00 56.69 141 SER A O 1
ATOM 1122 N N . VAL A 1 142 ? -4.559 15.988 27.150 1.00 61.31 142 VAL A N 1
ATOM 1123 C CA . VAL A 1 142 ? -3.111 16.074 26.868 1.00 61.31 142 VAL A CA 1
ATOM 1124 C C . VAL A 1 142 ? -2.531 14.712 26.478 1.00 61.31 142 VAL A C 1
ATOM 1126 O O . VAL A 1 142 ? -1.779 14.614 25.509 1.00 61.31 142 VAL A O 1
ATOM 1129 N N . ILE A 1 143 ? -2.924 13.652 27.189 1.00 63.78 143 ILE A N 1
ATOM 1130 C CA . ILE A 1 143 ? -2.536 12.270 26.880 1.00 63.78 143 ILE A CA 1
ATOM 1131 C C . ILE A 1 143 ? -3.096 11.857 25.513 1.00 63.78 143 ILE A C 1
ATOM 1133 O O . ILE A 1 143 ? -2.373 11.277 24.707 1.00 63.78 143 ILE A O 1
ATOM 1137 N N . GLY A 1 144 ? -4.346 12.225 25.211 1.00 69.12 144 GLY A N 1
ATOM 1138 C CA . GLY A 1 144 ? -4.958 11.998 23.903 1.00 69.12 144 GLY A CA 1
ATOM 1139 C C . GLY A 1 144 ? -4.189 12.684 22.774 1.00 69.12 144 GLY A C 1
ATOM 1140 O O . GLY A 1 144 ? -3.909 12.057 21.757 1.00 69.12 144 GLY A O 1
ATOM 1141 N N . LYS A 1 145 ? -3.749 13.935 22.969 1.00 74.94 145 LYS A N 1
ATOM 1142 C CA . LYS A 1 145 ? -2.890 14.633 21.996 1.00 74.94 145 LYS A CA 1
ATOM 1143 C C . LYS A 1 145 ? -1.558 13.913 21.786 1.00 74.94 145 LYS A C 1
ATOM 1145 O O . LYS A 1 145 ? -1.170 13.704 20.642 1.00 74.94 145 LYS A O 1
ATOM 1150 N N . GLN A 1 146 ? -0.874 13.502 22.855 1.00 78.88 146 GLN A N 1
ATOM 1151 C CA . GLN A 1 146 ? 0.396 12.770 22.745 1.00 78.88 146 GLN A CA 1
ATOM 1152 C C . GLN A 1 146 ? 0.236 11.431 22.013 1.00 78.88 146 GLN A C 1
ATOM 1154 O O . GLN A 1 146 ? 1.051 11.104 21.152 1.00 78.88 146 GLN A O 1
ATOM 1159 N N . GLN A 1 147 ? -0.838 10.690 22.294 1.00 80.38 147 GLN A N 1
ATOM 1160 C CA . GLN A 1 147 ? -1.156 9.456 21.574 1.00 80.38 147 GLN A CA 1
ATOM 1161 C C . GLN A 1 147 ? -1.437 9.716 20.094 1.00 80.38 147 GLN A C 1
ATOM 1163 O O . GLN A 1 147 ? -0.947 8.976 19.246 1.00 80.38 147 GLN A O 1
ATOM 1168 N N . MET A 1 148 ? -2.170 10.782 19.766 1.00 84.81 148 MET A N 1
ATOM 1169 C CA . MET A 1 148 ? -2.405 11.169 18.374 1.00 84.81 148 MET A CA 1
ATOM 1170 C C . MET A 1 148 ? -1.106 11.542 17.659 1.00 84.81 148 MET A C 1
ATOM 1172 O O . MET A 1 148 ? -0.901 11.098 16.536 1.00 84.81 148 MET A O 1
ATOM 1176 N N . PHE A 1 149 ? -0.191 12.275 18.302 1.00 87.06 149 PHE A N 1
ATOM 1177 C CA . PHE A 1 149 ? 1.124 12.568 17.721 1.00 87.06 149 PHE A CA 1
ATOM 1178 C C . PHE A 1 149 ? 1.945 11.302 17.467 1.00 87.06 149 PHE A C 1
ATOM 1180 O O . PHE A 1 149 ? 2.550 11.177 16.403 1.00 87.06 149 PHE A O 1
ATOM 1187 N N . LEU A 1 150 ? 1.945 10.351 18.407 1.00 86.88 150 LEU A N 1
ATOM 1188 C CA . LEU A 1 150 ? 2.621 9.068 18.220 1.00 86.88 150 LEU A CA 1
ATOM 1189 C C . LEU A 1 150 ? 2.015 8.301 17.037 1.00 86.88 150 LEU A C 1
ATOM 1191 O O . LEU A 1 150 ? 2.756 7.867 16.163 1.00 86.88 150 LEU A O 1
ATOM 1195 N N . LYS A 1 151 ? 0.683 8.212 16.956 1.00 89.25 151 LYS A N 1
ATOM 1196 C CA . LYS A 1 151 ? -0.023 7.569 15.836 1.00 89.25 151 LYS A CA 1
ATOM 1197 C C . LYS A 1 151 ? 0.284 8.234 14.501 1.00 89.25 151 LYS A C 1
ATOM 1199 O O . LYS A 1 151 ? 0.620 7.540 13.554 1.00 89.25 151 LYS A O 1
ATOM 1204 N N . VAL A 1 152 ? 0.231 9.564 14.427 1.00 90.38 152 VAL A N 1
ATOM 1205 C CA . VAL A 1 152 ? 0.574 10.315 13.209 1.00 90.38 152 VAL A CA 1
ATOM 1206 C C . VAL A 1 152 ? 2.020 10.048 12.801 1.00 90.38 152 VAL A C 1
ATOM 1208 O O . VAL A 1 152 ? 2.283 9.796 11.630 1.00 90.38 152 VAL A O 1
ATOM 1211 N N . ARG A 1 153 ? 2.959 10.024 13.753 1.00 90.44 153 ARG A N 1
ATOM 1212 C CA . ARG A 1 153 ? 4.355 9.670 13.476 1.00 90.44 153 ARG A CA 1
ATOM 1213 C C . ARG A 1 153 ? 4.483 8.246 12.930 1.00 90.44 153 ARG A C 1
ATOM 1215 O O . ARG A 1 153 ? 5.187 8.057 11.942 1.00 90.44 153 ARG A O 1
ATOM 1222 N N . VAL A 1 154 ? 3.808 7.273 13.545 1.00 89.88 154 VAL A N 1
ATOM 1223 C CA . VAL A 1 154 ? 3.787 5.873 13.084 1.00 89.88 154 VAL A CA 1
ATOM 1224 C C . VAL A 1 154 ? 3.235 5.802 11.660 1.00 89.88 154 VAL A C 1
ATOM 1226 O O . VAL A 1 154 ? 3.849 5.163 10.814 1.00 89.88 154 VAL A O 1
ATOM 1229 N N . ILE A 1 155 ? 2.134 6.508 11.377 1.00 91.31 155 ILE A N 1
ATOM 1230 C CA . ILE A 1 155 ? 1.510 6.584 10.049 1.00 91.31 155 ILE A CA 1
ATOM 1231 C C . ILE A 1 155 ? 2.479 7.178 9.026 1.00 91.31 155 ILE A C 1
ATOM 1233 O O . ILE A 1 155 ? 2.642 6.598 7.963 1.00 91.31 155 ILE A O 1
ATOM 1237 N N . ILE A 1 156 ? 3.157 8.288 9.335 1.00 91.00 156 ILE A N 1
ATOM 1238 C CA . ILE A 1 156 ? 4.126 8.910 8.417 1.00 91.00 156 ILE A CA 1
ATOM 1239 C C . ILE A 1 156 ? 5.273 7.948 8.108 1.00 91.00 156 ILE A C 1
ATOM 1241 O O . ILE A 1 156 ? 5.604 7.754 6.941 1.00 91.00 156 ILE A O 1
ATOM 1245 N N . ILE A 1 157 ? 5.863 7.329 9.138 1.00 89.06 157 ILE A N 1
ATOM 1246 C CA . ILE A 1 157 ? 6.931 6.340 8.953 1.00 89.06 157 ILE A CA 1
ATOM 1247 C C . ILE A 1 157 ? 6.415 5.211 8.063 1.00 89.06 157 ILE A C 1
ATOM 1249 O O . ILE A 1 157 ? 7.031 4.902 7.051 1.00 89.06 157 ILE A O 1
ATOM 1253 N N . PHE A 1 158 ? 5.260 4.644 8.400 1.00 88.75 158 PHE A N 1
ATOM 1254 C CA . PHE A 1 158 ? 4.639 3.569 7.641 1.00 88.75 158 PHE A CA 1
ATOM 1255 C C . PHE A 1 158 ? 4.394 3.946 6.172 1.00 88.75 158 PHE A C 1
ATOM 1257 O O . PHE A 1 158 ? 4.777 3.178 5.299 1.00 88.75 158 PHE A O 1
ATOM 1264 N N . LEU A 1 159 ? 3.834 5.124 5.882 1.00 88.44 159 LEU A N 1
ATOM 1265 C CA . LEU A 1 159 ? 3.587 5.581 4.511 1.00 88.44 159 LEU A CA 1
ATOM 1266 C C . LEU A 1 159 ? 4.887 5.738 3.713 1.00 88.44 159 LEU A C 1
ATOM 1268 O O . LEU A 1 159 ? 4.928 5.351 2.548 1.00 88.44 159 LEU A O 1
ATOM 1272 N N . ILE A 1 160 ? 5.958 6.242 4.338 1.00 89.19 160 ILE A N 1
ATOM 1273 C CA . ILE A 1 160 ? 7.279 6.333 3.699 1.00 89.19 160 ILE A CA 1
ATOM 1274 C C . ILE A 1 160 ? 7.799 4.937 3.354 1.00 89.19 160 ILE A C 1
ATOM 1276 O O . ILE A 1 160 ? 8.242 4.709 2.230 1.00 89.19 160 ILE A O 1
ATOM 1280 N N . VAL A 1 161 ? 7.746 3.987 4.294 1.00 87.81 161 VAL A N 1
ATOM 1281 C CA . VAL A 1 161 ? 8.266 2.642 4.016 1.00 87.81 161 VAL A CA 1
ATOM 1282 C C . VAL A 1 161 ? 7.377 1.888 3.020 1.00 87.81 161 VAL A C 1
ATOM 1284 O O . VAL A 1 161 ? 7.904 1.188 2.161 1.00 87.81 161 VAL A O 1
ATOM 1287 N N . LEU A 1 162 ? 6.055 2.072 3.066 1.00 88.44 162 LEU A N 1
ATOM 1288 C CA . LEU A 1 162 ? 5.122 1.527 2.080 1.00 88.44 162 LEU A CA 1
ATOM 1289 C C . LEU A 1 162 ? 5.444 2.043 0.675 1.00 88.44 162 LE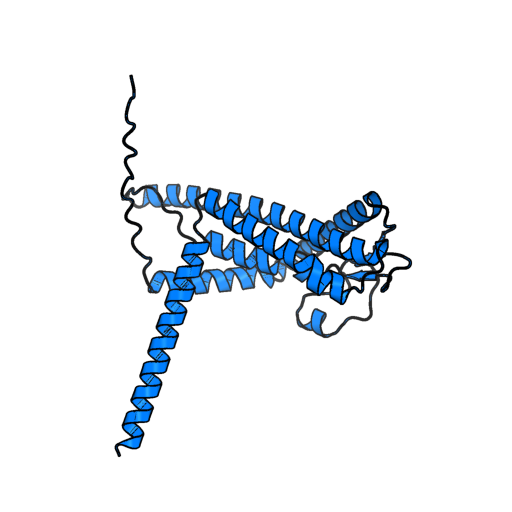U A C 1
ATOM 1291 O O . LEU A 1 162 ? 5.551 1.246 -0.252 1.00 88.44 162 LEU A O 1
ATOM 1295 N N . PHE A 1 163 ? 5.665 3.353 0.534 1.00 89.69 163 PHE A N 1
ATOM 1296 C CA . PHE A 1 163 ? 6.091 3.961 -0.725 1.00 89.69 163 PHE A CA 1
ATOM 1297 C C . PHE A 1 163 ? 7.388 3.325 -1.245 1.00 89.69 163 PHE A C 1
ATOM 1299 O O . PHE A 1 163 ? 7.422 2.840 -2.374 1.00 89.69 163 PHE A O 1
ATOM 1306 N N . LEU A 1 164 ? 8.428 3.244 -0.407 1.00 90.75 164 LEU A N 1
ATOM 1307 C CA . LEU A 1 164 ? 9.704 2.629 -0.789 1.00 90.75 164 LEU A CA 1
ATOM 1308 C C . LEU A 1 164 ? 9.551 1.148 -1.161 1.00 90.75 164 LEU A C 1
ATOM 1310 O O . LEU A 1 164 ? 10.145 0.689 -2.133 1.00 90.75 164 LEU A O 1
ATOM 1314 N N . GLY A 1 165 ? 8.742 0.401 -0.408 1.00 89.56 165 GLY A N 1
ATOM 1315 C CA . GLY A 1 165 ? 8.462 -1.008 -0.666 1.00 89.56 165 GLY A CA 1
ATOM 1316 C C . GLY A 1 165 ? 7.762 -1.229 -2.006 1.00 89.56 165 GLY A C 1
ATOM 1317 O O . GLY A 1 165 ? 8.143 -2.133 -2.745 1.00 89.56 165 GLY A O 1
ATOM 1318 N N . ASN A 1 166 ? 6.793 -0.381 -2.356 1.00 90.06 166 ASN A N 1
ATOM 1319 C CA . ASN A 1 166 ? 6.101 -0.468 -3.643 1.00 90.06 166 ASN A CA 1
ATOM 1320 C C . ASN A 1 166 ? 6.995 -0.053 -4.811 1.00 90.06 166 ASN A C 1
ATOM 1322 O O . ASN A 1 166 ? 7.002 -0.747 -5.822 1.00 90.06 166 ASN A O 1
ATOM 1326 N N . VAL A 1 167 ? 7.814 0.993 -4.657 1.00 92.69 167 VAL A N 1
ATOM 1327 C CA . VAL A 1 167 ? 8.840 1.350 -5.652 1.00 92.69 167 VAL A CA 1
ATOM 1328 C C . VAL A 1 167 ? 9.762 0.160 -5.918 1.00 92.69 167 VAL A C 1
ATOM 1330 O O . VAL A 1 167 ? 9.977 -0.194 -7.072 1.00 92.69 167 VAL A O 1
ATOM 1333 N N . LEU A 1 168 ? 10.275 -0.490 -4.867 1.00 92.00 168 LEU A N 1
ATOM 1334 C CA . LEU A 1 168 ? 11.153 -1.655 -5.004 1.00 92.00 168 LEU A CA 1
ATOM 1335 C C . LEU A 1 168 ? 10.441 -2.856 -5.630 1.00 92.00 168 LEU A C 1
ATOM 1337 O O . LEU A 1 168 ? 11.023 -3.535 -6.470 1.00 92.00 168 LEU A O 1
ATOM 1341 N N . ARG A 1 169 ? 9.187 -3.113 -5.246 1.00 91.44 169 ARG A N 1
ATOM 1342 C CA . ARG A 1 169 ? 8.377 -4.187 -5.828 1.00 91.44 169 ARG A CA 1
ATOM 1343 C C . ARG A 1 169 ? 8.176 -3.974 -7.330 1.00 91.44 169 ARG A C 1
ATOM 1345 O O . ARG A 1 169 ? 8.463 -4.884 -8.097 1.00 91.44 169 ARG A O 1
ATOM 1352 N N . ILE A 1 170 ? 7.717 -2.789 -7.735 1.00 92.31 170 ILE A N 1
ATOM 1353 C CA . ILE A 1 170 ? 7.456 -2.458 -9.143 1.00 92.31 170 ILE A CA 1
ATOM 1354 C C . ILE A 1 170 ? 8.762 -2.451 -9.938 1.00 92.31 170 ILE A C 1
ATOM 1356 O O . ILE A 1 170 ? 8.817 -2.988 -11.038 1.00 92.31 170 ILE A O 1
ATOM 1360 N N . TRP A 1 171 ? 9.833 -1.880 -9.381 1.00 94.62 171 TRP A N 1
ATOM 1361 C CA . TRP A 1 171 ? 11.151 -1.941 -10.007 1.00 94.62 171 TRP A CA 1
ATOM 1362 C C . TRP A 1 171 ? 11.575 -3.387 -10.266 1.00 94.62 171 TRP A C 1
ATOM 1364 O O . TRP A 1 171 ? 11.994 -3.696 -11.376 1.00 94.62 171 TRP A O 1
ATOM 1374 N N . PHE A 1 172 ? 11.447 -4.272 -9.274 1.00 94.31 172 PHE A N 1
ATOM 1375 C CA . PHE A 1 172 ? 11.824 -5.675 -9.423 1.00 94.31 172 PHE A CA 1
ATOM 1376 C C . PHE A 1 172 ? 10.986 -6.370 -10.498 1.00 94.31 172 PHE A C 1
ATOM 1378 O O . PHE A 1 172 ? 11.534 -7.056 -11.354 1.00 94.31 172 PHE A O 1
ATOM 1385 N N . GLU A 1 173 ? 9.675 -6.144 -10.498 1.00 93.06 173 GLU A N 1
ATOM 1386 C CA . GLU A 1 173 ? 8.758 -6.653 -11.517 1.00 93.06 173 GLU A CA 1
ATOM 1387 C C . GLU A 1 173 ? 9.168 -6.209 -12.928 1.00 93.06 173 GLU A C 1
ATOM 1389 O O . GLU A 1 173 ? 9.406 -7.045 -13.799 1.00 93.06 173 GLU A O 1
ATOM 1394 N N . LEU A 1 174 ? 9.352 -4.905 -13.142 1.00 93.25 174 LEU A N 1
ATOM 1395 C CA . LEU A 1 174 ? 9.743 -4.363 -14.442 1.00 93.25 174 LEU A CA 1
ATOM 1396 C C . LEU A 1 174 ? 11.176 -4.732 -14.838 1.00 93.25 174 LEU A C 1
ATOM 1398 O O . LEU A 1 174 ? 11.472 -4.854 -16.025 1.00 93.25 174 LEU A O 1
ATOM 1402 N N . TYR A 1 175 ? 12.062 -4.964 -13.870 1.00 94.88 175 TYR A N 1
ATOM 1403 C CA . TYR A 1 175 ? 13.396 -5.498 -14.120 1.00 94.88 175 TYR A CA 1
ATOM 1404 C C . TYR A 1 175 ? 13.320 -6.927 -14.668 1.00 94.88 175 TYR A C 1
ATOM 1406 O O . TYR A 1 175 ? 13.985 -7.236 -15.654 1.00 94.88 175 TYR A O 1
ATOM 1414 N N . LEU A 1 176 ? 12.483 -7.793 -14.088 1.00 93.62 176 LEU A N 1
ATOM 1415 C CA . LEU A 1 176 ? 12.284 -9.156 -14.593 1.00 93.62 176 LEU A CA 1
ATOM 1416 C C . LEU A 1 176 ? 11.752 -9.151 -16.031 1.00 93.62 176 LEU A C 1
ATOM 1418 O O . LEU A 1 176 ? 12.213 -9.929 -16.866 1.00 93.62 176 LEU A O 1
ATOM 1422 N N . VAL A 1 177 ? 10.810 -8.259 -16.332 1.00 92.50 177 VAL A N 1
ATOM 1423 C CA . VAL A 1 177 ? 10.217 -8.179 -17.670 1.00 92.50 177 VAL A CA 1
ATOM 1424 C C . VAL A 1 177 ? 11.184 -7.550 -18.678 1.00 92.50 177 VAL A C 1
ATOM 1426 O O . VAL A 1 177 ? 11.333 -8.064 -19.781 1.00 92.50 177 VAL A O 1
ATOM 1429 N N . GLY A 1 178 ? 11.880 -6.473 -18.309 1.00 91.19 178 GLY A N 1
ATOM 1430 C CA . GLY A 1 178 ? 12.782 -5.746 -19.206 1.00 91.19 178 GLY A CA 1
ATOM 1431 C C . GLY A 1 178 ? 14.154 -6.398 -19.401 1.00 91.19 178 GLY A C 1
ATOM 1432 O O . GLY A 1 178 ? 14.671 -6.409 -20.512 1.00 91.19 178 GLY A O 1
ATOM 1433 N N . ALA A 1 179 ? 14.758 -6.944 -18.342 1.00 93.50 179 ALA A N 1
ATOM 1434 C CA . ALA A 1 179 ? 16.092 -7.548 -18.407 1.00 93.50 179 ALA A CA 1
ATOM 1435 C C . ALA A 1 179 ? 16.050 -9.047 -18.719 1.0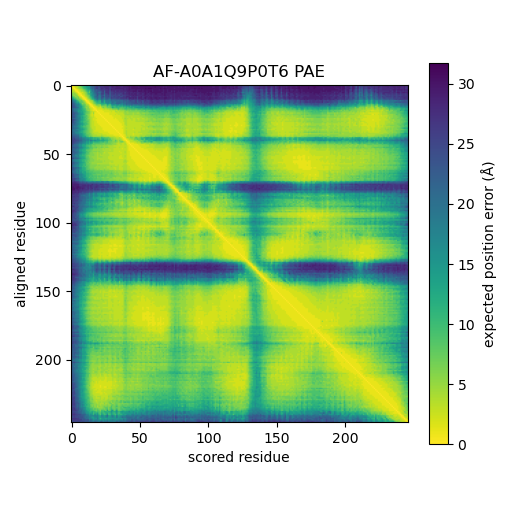0 93.50 179 ALA A C 1
ATOM 1437 O O . ALA A 1 179 ? 16.910 -9.553 -19.439 1.00 93.50 179 ALA A O 1
ATOM 1438 N N . LEU A 1 180 ? 15.084 -9.769 -18.143 1.00 93.00 180 LEU A N 1
ATOM 1439 C CA . LEU A 1 180 ? 15.029 -11.232 -18.209 1.00 93.00 180 LEU A CA 1
ATOM 1440 C C . LEU A 1 180 ? 13.931 -11.756 -19.141 1.00 93.00 180 LEU A C 1
ATOM 1442 O O . LEU A 1 180 ? 13.823 -12.969 -19.308 1.00 93.00 180 LEU A O 1
ATOM 1446 N N . ASN A 1 181 ? 13.140 -10.870 -19.760 1.00 91.31 181 ASN A N 1
ATOM 1447 C CA . ASN A 1 181 ? 12.020 -11.223 -20.638 1.00 91.31 181 ASN A CA 1
ATOM 1448 C C . ASN A 1 181 ? 11.026 -12.201 -19.985 1.00 91.31 181 ASN A C 1
ATOM 1450 O O . ASN A 1 181 ? 10.432 -13.048 -20.655 1.00 91.31 181 ASN A O 1
ATOM 1454 N N . VAL A 1 182 ? 10.861 -12.111 -18.662 1.00 91.44 182 VAL A N 1
ATOM 1455 C CA . VAL A 1 182 ? 9.856 -12.893 -17.937 1.00 91.44 182 VAL A CA 1
ATOM 1456 C C . VAL A 1 182 ? 8.469 -12.351 -18.298 1.00 91.44 182 VAL A C 1
ATOM 1458 O O . VAL A 1 182 ? 8.301 -11.131 -18.307 1.00 91.44 182 VAL A O 1
ATOM 1461 N N . PRO A 1 183 ? 7.464 -13.206 -18.570 1.00 89.75 183 PRO A N 1
ATOM 1462 C CA . PRO A 1 183 ? 6.110 -12.738 -18.845 1.00 89.75 183 PRO A CA 1
ATOM 1463 C C . PRO A 1 183 ? 5.566 -11.873 -17.706 1.00 89.75 183 PRO A C 1
ATOM 1465 O O . PRO A 1 183 ? 5.689 -12.252 -16.538 1.00 89.75 183 PRO A O 1
ATOM 1468 N N . PHE A 1 184 ? 4.930 -10.748 -18.044 1.00 87.38 184 PHE A N 1
ATOM 1469 C CA . PHE A 1 184 ? 4.434 -9.781 -17.055 1.00 87.38 184 PHE A CA 1
ATOM 1470 C C . PHE A 1 184 ? 3.552 -10.433 -15.980 1.00 87.38 184 PHE A C 1
ATOM 1472 O O . PHE A 1 184 ? 3.801 -10.253 -14.794 1.00 87.38 184 PHE A O 1
ATOM 1479 N N . GLU A 1 185 ? 2.596 -11.274 -16.381 1.00 86.94 185 GLU A N 1
ATOM 1480 C CA . GLU A 1 185 ? 1.691 -11.981 -15.459 1.00 86.94 185 GLU A CA 1
ATOM 1481 C C . GLU A 1 185 ? 2.434 -12.864 -14.445 1.00 86.94 185 GLU A C 1
ATOM 1483 O O . GLU A 1 185 ? 1.998 -13.014 -13.307 1.00 86.94 185 GLU A O 1
ATOM 1488 N N . PHE A 1 186 ? 3.577 -13.436 -14.829 1.00 88.31 186 PHE A N 1
ATOM 1489 C CA . PHE A 1 186 ? 4.391 -14.253 -13.931 1.00 88.31 186 PHE A CA 1
ATOM 1490 C C . PHE A 1 186 ? 5.265 -13.387 -13.015 1.00 88.31 186 PHE A C 1
ATOM 1492 O O . PHE A 1 186 ? 5.394 -13.669 -11.821 1.00 88.31 186 PHE A O 1
ATOM 1499 N N . ALA A 1 187 ? 5.841 -12.307 -13.552 1.00 88.44 187 ALA A N 1
ATOM 1500 C CA . ALA A 1 187 ? 6.618 -11.349 -12.772 1.00 88.44 187 ALA A CA 1
ATOM 1501 C C . ALA A 1 187 ? 5.753 -10.677 -11.688 1.00 88.44 187 ALA A C 1
ATOM 1503 O O . ALA A 1 187 ? 6.115 -10.709 -10.510 1.00 88.44 187 ALA A O 1
ATOM 1504 N N . GLU A 1 188 ? 4.591 -10.147 -12.075 1.00 84.88 188 GLU A N 1
ATOM 1505 C CA . GLU A 1 188 ? 3.611 -9.496 -11.196 1.00 84.88 188 GLU A CA 1
ATOM 1506 C C . GLU A 1 188 ? 2.958 -10.512 -10.252 1.00 84.88 188 GLU A C 1
ATOM 1508 O O . GLU A 1 188 ? 2.885 -10.296 -9.037 1.00 84.88 188 GLU A O 1
ATOM 1513 N N . GLY A 1 189 ? 2.540 -11.653 -10.805 1.00 80.31 189 GLY A N 1
ATOM 1514 C CA . GLY A 1 189 ? 1.687 -12.622 -10.137 1.00 80.31 189 GLY A CA 1
ATOM 1515 C C . GLY A 1 189 ? 2.392 -13.562 -9.162 1.00 80.31 189 GLY A C 1
ATOM 1516 O O . GLY A 1 189 ? 1.810 -13.867 -8.120 1.00 80.31 189 GLY A O 1
ATOM 1517 N N . GLU A 1 190 ? 3.610 -14.007 -9.467 1.00 87.56 190 GLU A N 1
ATOM 1518 C CA . GLU A 1 190 ? 4.293 -15.082 -8.727 1.00 87.56 190 GLU A CA 1
ATOM 1519 C C . GLU A 1 190 ? 5.566 -14.595 -8.025 1.00 87.56 190 GLU A C 1
ATOM 1521 O O . GLU A 1 190 ? 5.848 -14.995 -6.895 1.00 87.56 190 GLU A O 1
ATOM 1526 N N . LEU A 1 191 ? 6.332 -13.698 -8.658 1.00 87.94 191 LEU A N 1
ATOM 1527 C CA . LEU A 1 191 ? 7.652 -13.291 -8.160 1.00 87.94 191 LEU A CA 1
ATOM 1528 C C . LEU A 1 191 ? 7.620 -12.003 -7.327 1.00 87.94 191 LEU A C 1
ATOM 1530 O O . LEU A 1 191 ? 8.302 -11.913 -6.304 1.00 87.94 191 LEU A O 1
ATOM 1534 N N . ALA A 1 192 ? 6.807 -11.018 -7.713 1.00 82.94 192 ALA A N 1
ATOM 1535 C CA . ALA A 1 192 ? 6.692 -9.751 -6.992 1.00 82.94 192 ALA A CA 1
ATOM 1536 C C . ALA A 1 192 ? 5.772 -9.838 -5.756 1.00 82.94 192 ALA A C 1
ATOM 1538 O O . ALA A 1 192 ? 6.003 -9.138 -4.761 1.00 82.94 192 ALA A O 1
ATOM 1539 N N . LYS A 1 193 ? 4.753 -10.715 -5.762 1.00 82.12 193 LYS A N 1
ATOM 1540 C CA . LYS A 1 193 ? 3.821 -10.876 -4.623 1.00 82.12 193 LYS A CA 1
ATOM 1541 C C . LYS A 1 193 ? 4.506 -11.290 -3.315 1.00 82.12 193 LYS A C 1
ATOM 1543 O O . LYS A 1 193 ? 4.209 -10.660 -2.296 1.00 82.12 193 LYS A O 1
ATOM 1548 N N . PRO A 1 194 ? 5.431 -12.273 -3.285 1.00 84.44 194 PRO A N 1
ATOM 1549 C CA . PRO A 1 194 ? 6.148 -12.631 -2.061 1.00 84.44 194 PRO A CA 1
ATOM 1550 C C . PRO A 1 194 ? 6.913 -11.457 -1.444 1.00 84.44 194 PRO A C 1
ATOM 1552 O O . PRO A 1 194 ? 6.910 -11.304 -0.225 1.00 84.44 194 PRO A O 1
ATOM 1555 N N . ILE A 1 195 ? 7.510 -10.587 -2.267 1.00 84.50 195 ILE A N 1
ATOM 1556 C CA . ILE A 1 195 ? 8.218 -9.387 -1.794 1.00 84.50 195 ILE A CA 1
ATOM 1557 C C . ILE A 1 195 ? 7.235 -8.425 -1.118 1.00 84.50 195 ILE A C 1
ATOM 1559 O O . ILE A 1 195 ? 7.488 -7.965 -0.003 1.00 84.50 195 ILE A O 1
ATOM 1563 N N . GLY A 1 196 ? 6.079 -8.179 -1.745 1.00 78.44 196 GLY A N 1
ATOM 1564 C CA . GLY A 1 196 ? 5.012 -7.367 -1.151 1.00 78.44 196 GLY A CA 1
ATOM 1565 C C . GLY A 1 196 ? 4.476 -7.949 0.165 1.00 78.44 196 GLY A C 1
ATOM 1566 O O . GLY A 1 196 ? 4.261 -7.218 1.137 1.00 78.44 196 GLY A O 1
ATOM 1567 N N . PHE A 1 197 ? 4.322 -9.273 0.235 1.00 82.62 197 PHE A N 1
ATOM 1568 C CA . PHE A 1 197 ? 3.881 -9.972 1.443 1.00 82.62 197 PHE A CA 1
ATOM 1569 C C . PHE A 1 197 ? 4.900 -9.863 2.586 1.00 82.62 197 PHE A C 1
ATOM 1571 O O . PHE A 1 197 ? 4.541 -9.467 3.696 1.00 82.62 197 PHE A O 1
ATOM 1578 N N . VAL A 1 198 ? 6.181 -10.144 2.319 1.00 84.19 198 VAL A N 1
ATOM 1579 C CA . VAL A 1 198 ? 7.261 -10.005 3.312 1.00 84.19 198 VAL A CA 1
ATOM 1580 C C . VAL A 1 198 ? 7.372 -8.559 3.793 1.00 84.19 198 VAL A C 1
ATOM 1582 O O . VAL A 1 198 ? 7.481 -8.327 4.998 1.00 84.19 198 VAL A O 1
ATOM 1585 N N . GLY A 1 199 ? 7.263 -7.583 2.885 1.00 81.88 199 GLY A N 1
ATOM 1586 C CA . GLY A 1 199 ? 7.202 -6.165 3.242 1.00 81.88 199 GLY A CA 1
ATOM 1587 C C . GLY A 1 199 ? 6.075 -5.874 4.232 1.00 81.88 199 GLY A C 1
ATOM 1588 O O . GLY A 1 199 ? 6.311 -5.272 5.277 1.00 81.88 199 GLY A O 1
ATOM 1589 N N . THR A 1 200 ? 4.876 -6.402 3.974 1.00 80.62 200 THR A N 1
ATOM 1590 C CA . THR A 1 200 ? 3.711 -6.246 4.862 1.00 80.62 200 THR A CA 1
ATOM 1591 C C . THR A 1 200 ? 3.955 -6.826 6.260 1.00 80.62 200 THR A C 1
ATOM 1593 O O . THR A 1 200 ? 3.609 -6.186 7.255 1.00 80.62 200 THR A O 1
ATOM 1596 N N . LEU A 1 201 ? 4.594 -7.997 6.367 1.00 83.94 201 LEU A N 1
ATOM 1597 C CA . LEU A 1 201 ? 4.954 -8.594 7.661 1.00 83.94 201 LEU A CA 1
ATOM 1598 C C . LEU A 1 201 ? 5.964 -7.738 8.434 1.00 83.94 201 LEU A C 1
ATOM 1600 O O . LEU A 1 201 ? 5.794 -7.511 9.634 1.00 83.94 201 LEU A O 1
ATOM 1604 N N . ILE A 1 202 ? 6.992 -7.232 7.749 1.00 85.38 202 ILE A N 1
ATOM 1605 C CA . ILE A 1 202 ? 7.982 -6.328 8.345 1.00 85.38 202 ILE A CA 1
ATOM 1606 C C . ILE A 1 202 ? 7.298 -5.040 8.822 1.00 85.38 202 ILE A C 1
ATOM 1608 O O . ILE A 1 202 ? 7.600 -4.561 9.915 1.00 85.38 202 ILE A O 1
ATOM 1612 N N . PHE A 1 203 ? 6.340 -4.501 8.062 1.00 83.19 203 PHE A N 1
ATOM 1613 C CA . PHE A 1 203 ? 5.583 -3.311 8.460 1.00 83.19 203 PHE A CA 1
ATOM 1614 C C . PHE A 1 203 ? 4.742 -3.549 9.703 1.00 83.19 203 PHE A C 1
ATOM 1616 O O . PHE A 1 203 ? 4.822 -2.756 10.641 1.00 83.19 203 PHE A O 1
ATOM 1623 N N . ALA A 1 204 ? 3.987 -4.647 9.741 1.00 85.56 204 ALA A N 1
ATOM 1624 C CA . ALA A 1 204 ? 3.211 -5.003 10.918 1.00 85.56 204 ALA A CA 1
ATOM 1625 C C . ALA A 1 204 ? 4.120 -5.118 12.150 1.00 85.56 204 ALA A C 1
ATOM 1627 O O . ALA A 1 204 ? 3.847 -4.507 13.180 1.00 85.56 204 ALA A O 1
ATOM 1628 N N . TRP A 1 205 ? 5.266 -5.788 12.012 1.00 87.75 205 TRP A N 1
ATOM 1629 C CA . TRP A 1 205 ? 6.254 -5.902 13.081 1.00 87.75 205 TRP A CA 1
ATOM 1630 C C . TRP A 1 205 ? 6.830 -4.548 13.538 1.00 87.75 205 TRP A C 1
ATOM 1632 O O . TRP A 1 205 ? 6.948 -4.306 14.741 1.00 87.75 205 TRP A O 1
ATOM 1642 N N . LEU A 1 206 ? 7.160 -3.639 12.613 1.00 87.00 206 LEU A N 1
ATOM 1643 C CA . LEU A 1 206 ? 7.669 -2.301 12.942 1.00 87.00 206 LEU A CA 1
ATOM 1644 C C . LEU A 1 206 ? 6.632 -1.443 13.680 1.00 87.00 206 LEU A C 1
ATOM 1646 O O . LEU A 1 206 ? 7.001 -0.693 14.585 1.00 87.00 206 LEU A O 1
ATOM 1650 N N . ILE A 1 207 ? 5.353 -1.547 13.310 1.00 85.31 207 ILE A N 1
ATOM 1651 C CA . ILE A 1 207 ? 4.248 -0.828 13.961 1.00 85.31 207 ILE A CA 1
ATOM 1652 C C . ILE A 1 207 ? 4.025 -1.370 15.381 1.00 85.31 207 ILE A C 1
ATOM 1654 O O . ILE A 1 207 ? 3.973 -0.594 16.338 1.00 85.31 207 ILE A O 1
ATOM 1658 N N . GLU A 1 208 ? 4.001 -2.695 15.533 1.00 86.69 208 GLU A N 1
ATOM 1659 C CA . GLU A 1 208 ? 3.899 -3.380 16.829 1.00 86.69 208 GLU A CA 1
ATOM 1660 C C . GLU A 1 208 ? 5.038 -2.973 17.777 1.00 86.69 208 GLU A C 1
ATOM 1662 O O . GLU A 1 208 ? 4.818 -2.681 18.954 1.00 86.69 208 GLU A O 1
ATOM 1667 N N . LYS A 1 209 ? 6.270 -2.849 17.259 1.00 87.56 209 LYS A N 1
ATOM 1668 C CA . LYS A 1 209 ? 7.429 -2.377 18.036 1.00 87.56 209 LYS A CA 1
ATOM 1669 C C . LYS A 1 209 ? 7.293 -0.941 18.543 1.00 87.56 209 LYS A C 1
ATOM 1671 O O . LYS A 1 209 ? 7.934 -0.601 19.535 1.00 87.56 209 LYS A O 1
ATOM 1676 N N . GLN A 1 210 ? 6.464 -0.114 17.908 1.00 83.56 210 GLN A N 1
ATOM 1677 C CA . GLN A 1 210 ? 6.167 1.251 18.357 1.00 83.56 210 GLN A CA 1
ATOM 1678 C C . GLN A 1 210 ? 5.039 1.302 19.406 1.00 83.56 210 GLN A C 1
ATOM 1680 O O . GLN A 1 210 ? 4.662 2.389 19.843 1.00 83.56 210 GLN A O 1
ATOM 1685 N N . GLY A 1 211 ? 4.528 0.144 19.842 1.00 83.56 211 GLY A N 1
ATOM 1686 C CA . GLY A 1 211 ? 3.487 0.031 20.866 1.00 83.56 211 GLY A CA 1
ATOM 1687 C C . GLY A 1 211 ? 2.065 0.193 20.330 1.00 83.56 211 GLY A C 1
ATOM 1688 O O . GLY A 1 211 ? 1.145 0.442 21.108 1.00 83.56 211 GLY A O 1
ATOM 1689 N N . VAL A 1 212 ? 1.874 0.085 19.011 1.00 86.56 212 VAL A N 1
ATOM 1690 C CA . VAL A 1 212 ? 0.550 0.079 18.382 1.00 86.56 212 VAL A CA 1
ATOM 1691 C C . VAL A 1 212 ? 0.211 -1.360 17.994 1.00 86.56 212 VAL A C 1
ATOM 1693 O O . VAL A 1 212 ? 0.695 -1.858 16.981 1.00 86.56 212 VAL A O 1
ATOM 1696 N N . HIS A 1 213 ? -0.623 -2.013 18.804 1.00 88.81 213 HIS A N 1
ATOM 1697 C CA . HIS A 1 213 ? -0.987 -3.424 18.638 1.00 88.81 213 HIS A CA 1
ATOM 1698 C C . HIS A 1 213 ? -2.086 -3.629 17.586 1.00 88.81 213 HIS A C 1
ATOM 1700 O O . HIS A 1 213 ? -3.258 -3.882 17.895 1.00 88.81 213 HIS A O 1
ATOM 1706 N N . ILE A 1 214 ? -1.721 -3.433 16.318 1.00 88.69 214 ILE A N 1
ATOM 1707 C CA . ILE A 1 214 ? -2.644 -3.552 15.185 1.00 88.69 214 ILE A CA 1
ATOM 1708 C C . ILE A 1 214 ? -3.076 -5.002 14.942 1.00 88.69 214 ILE A C 1
ATOM 1710 O O . ILE A 1 214 ? -4.211 -5.225 14.520 1.00 88.69 214 ILE A O 1
ATOM 1714 N N . ILE A 1 215 ? -2.208 -5.981 15.227 1.00 88.94 215 ILE A N 1
ATOM 1715 C CA . ILE A 1 215 ? -2.499 -7.406 15.031 1.00 88.94 215 ILE A CA 1
ATOM 1716 C C . ILE A 1 215 ? -3.572 -7.845 16.025 1.00 88.94 215 ILE A C 1
ATOM 1718 O O . ILE A 1 215 ? -4.544 -8.482 15.622 1.00 88.94 215 ILE A O 1
ATOM 1722 N N . ASP A 1 216 ? -3.450 -7.433 17.287 1.00 86.81 216 ASP A N 1
ATOM 1723 C CA . ASP A 1 216 ? -4.443 -7.723 18.326 1.00 86.81 216 ASP A CA 1
ATOM 1724 C C . ASP A 1 216 ? -5.794 -7.086 17.985 1.00 86.81 216 ASP A C 1
ATOM 1726 O O . ASP A 1 216 ? -6.830 -7.747 18.029 1.00 86.81 216 ASP A O 1
ATOM 1730 N N . THR A 1 217 ? -5.783 -5.825 17.538 1.00 86.38 217 THR A N 1
ATOM 1731 C CA . THR A 1 217 ? -7.006 -5.120 17.118 1.00 86.38 217 THR A CA 1
ATOM 1732 C C . THR A 1 217 ? -7.711 -5.847 15.969 1.00 86.38 217 THR A C 1
ATOM 1734 O O . THR A 1 217 ? -8.935 -5.998 15.976 1.00 86.38 217 THR A O 1
ATOM 1737 N N . PHE A 1 218 ? -6.950 -6.337 14.989 1.00 87.88 218 PHE A N 1
ATOM 1738 C CA . PHE A 1 218 ? -7.498 -7.106 13.875 1.00 87.88 218 PHE A CA 1
ATOM 1739 C C . PHE A 1 218 ? -8.002 -8.492 14.314 1.00 87.88 218 PHE A C 1
ATOM 1741 O O . PHE A 1 218 ? -9.084 -8.920 13.904 1.00 87.88 218 PHE A O 1
ATOM 1748 N N . ALA A 1 219 ? -7.264 -9.182 15.187 1.00 89.69 219 ALA A N 1
ATOM 1749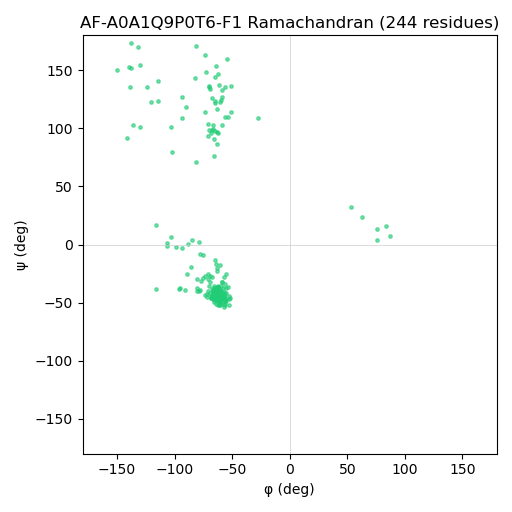 C CA . ALA A 1 219 ? -7.660 -10.471 15.749 1.00 89.69 219 ALA A CA 1
ATOM 1750 C C . ALA A 1 219 ? -8.953 -10.371 16.577 1.00 89.69 219 ALA A C 1
ATOM 1752 O O . ALA A 1 219 ? -9.808 -11.260 16.505 1.00 89.69 219 ALA A O 1
ATOM 1753 N N . ASP A 1 220 ? -9.142 -9.269 17.303 1.00 89.56 220 ASP A N 1
ATOM 1754 C CA . ASP A 1 220 ? -10.367 -8.986 18.047 1.00 89.56 220 ASP A CA 1
ATOM 1755 C C . ASP A 1 220 ? -11.570 -8.788 17.112 1.00 89.56 220 ASP A C 1
ATOM 1757 O O . ASP A 1 220 ? -12.659 -9.313 17.377 1.00 89.56 220 ASP A O 1
ATOM 1761 N N . TRP A 1 221 ? -11.390 -8.095 15.981 1.00 90.62 221 TRP A N 1
ATOM 1762 C CA . TRP A 1 221 ? -12.431 -7.978 14.953 1.00 90.62 221 TRP A CA 1
ATOM 1763 C C . TRP A 1 221 ? -12.795 -9.330 14.340 1.00 90.62 221 TRP A C 1
ATOM 1765 O O . TRP A 1 221 ? -13.982 -9.651 14.240 1.00 90.62 221 TRP A O 1
ATOM 1775 N N . LEU A 1 222 ? -11.804 -10.149 13.978 1.00 91.06 222 LEU A N 1
ATOM 1776 C CA . LEU A 1 222 ? -12.043 -11.497 13.453 1.00 91.06 222 LEU A CA 1
ATOM 1777 C C . LEU A 1 222 ? -12.765 -12.384 14.471 1.00 91.06 222 LEU A C 1
ATOM 1779 O O . LEU A 1 222 ? -13.705 -13.097 14.117 1.00 91.06 222 LEU A O 1
ATOM 1783 N N . SER A 1 223 ? -12.376 -12.303 15.742 1.00 89.75 223 SER A N 1
ATOM 1784 C CA . SER A 1 223 ? -13.020 -13.041 16.830 1.00 89.75 223 SER A CA 1
ATOM 1785 C C . SER A 1 223 ? -14.479 -12.622 17.000 1.00 89.75 223 SER A C 1
ATOM 1787 O O . SER A 1 223 ? -15.368 -13.469 17.134 1.00 89.75 223 SER A O 1
ATOM 1789 N N . LEU A 1 224 ? -14.759 -11.317 16.947 1.00 90.44 224 LEU A N 1
ATOM 1790 C CA . LEU A 1 224 ? -16.120 -10.786 16.986 1.00 90.44 224 LEU A CA 1
ATOM 1791 C C . LEU A 1 224 ? -16.948 -11.254 15.780 1.00 90.44 224 LEU A C 1
ATOM 1793 O O . LEU A 1 224 ? -18.098 -11.673 15.951 1.00 90.44 224 LEU A O 1
ATOM 1797 N N . PHE A 1 225 ? -16.370 -11.211 14.579 1.00 90.69 225 PHE A N 1
ATOM 1798 C CA . PHE A 1 225 ? -17.015 -11.668 13.351 1.00 90.69 225 PHE A CA 1
ATOM 1799 C C . PHE A 1 225 ? -17.359 -13.159 13.428 1.00 90.69 225 PHE A C 1
ATOM 1801 O O . PHE A 1 225 ? -18.522 -13.532 13.270 1.00 90.69 225 PHE A O 1
ATOM 1808 N N . TYR A 1 226 ? -16.388 -14.006 13.778 1.00 92.25 226 TYR A N 1
ATOM 1809 C CA . TYR A 1 226 ? -16.582 -15.447 13.923 1.00 92.25 226 TYR A CA 1
ATOM 1810 C C . TYR A 1 226 ? -17.676 -15.783 14.943 1.00 92.25 226 TYR A C 1
ATOM 1812 O O . TYR A 1 226 ? -18.575 -16.580 14.666 1.00 92.25 226 TYR A O 1
ATOM 1820 N N . ASN A 1 227 ? -17.657 -15.130 16.108 1.00 90.44 227 ASN A N 1
ATOM 1821 C CA . ASN A 1 227 ? -18.683 -15.323 17.133 1.00 90.44 227 ASN A CA 1
ATOM 1822 C C . ASN A 1 227 ? -20.077 -14.891 16.651 1.00 90.44 227 ASN A C 1
ATOM 1824 O O . ASN A 1 227 ? -21.071 -15.552 16.966 1.00 90.44 227 ASN A O 1
ATOM 1828 N N . SER A 1 228 ? -20.157 -13.819 15.858 1.00 89.94 228 SER A N 1
ATOM 1829 C CA . SER A 1 228 ? -21.410 -13.333 15.269 1.00 89.94 228 SER A CA 1
ATOM 1830 C C . SER A 1 228 ? -21.967 -14.316 14.237 1.00 89.94 228 SER A C 1
ATOM 1832 O O . SER A 1 228 ? -23.142 -14.680 14.315 1.00 89.94 228 SER A O 1
ATOM 1834 N N . VAL A 1 229 ? -21.117 -14.826 13.338 1.00 91.56 229 VAL A N 1
ATOM 1835 C CA . VAL A 1 229 ? -21.483 -15.852 12.347 1.00 91.56 229 VAL A CA 1
ATOM 1836 C C . VAL A 1 229 ? -21.935 -17.135 13.040 1.00 91.56 229 VAL A C 1
ATOM 1838 O O . VAL A 1 229 ? -23.015 -17.645 12.750 1.00 91.56 229 VAL A O 1
ATOM 1841 N N . LYS A 1 230 ? -21.174 -17.626 14.025 1.00 92.75 230 LYS A N 1
ATOM 1842 C CA . LYS A 1 230 ? -21.533 -18.819 14.804 1.00 92.75 230 LYS A CA 1
ATOM 1843 C C . LYS A 1 230 ? -22.909 -18.675 15.459 1.00 92.75 230 LYS A C 1
ATOM 1845 O O . LYS A 1 230 ? -23.709 -19.610 15.429 1.00 92.75 230 LYS A O 1
ATOM 1850 N N . LYS A 1 231 ? -23.207 -17.508 16.038 1.00 92.56 231 LYS A N 1
ATOM 1851 C CA . LYS A 1 231 ? -24.509 -17.229 16.658 1.00 92.56 231 LYS A CA 1
ATOM 1852 C C . LYS A 1 231 ? -25.639 -17.214 15.626 1.00 92.56 231 LYS A C 1
ATOM 1854 O O . LYS A 1 231 ? -26.683 -17.804 15.889 1.00 92.56 231 LYS A O 1
ATOM 1859 N N . LEU A 1 232 ? -25.426 -16.590 14.466 1.00 92.62 232 LEU A N 1
ATOM 1860 C CA . LEU A 1 232 ? -26.398 -16.561 13.370 1.00 92.62 232 LEU A CA 1
ATOM 1861 C C . LEU A 1 232 ? -26.711 -17.974 12.862 1.00 92.62 232 LEU A C 1
ATOM 1863 O O . LEU A 1 232 ? -27.874 -18.357 12.779 1.00 92.62 232 LEU A O 1
ATOM 1867 N N . VAL A 1 233 ? -25.675 -18.776 12.612 1.00 93.19 233 VAL A N 1
ATOM 1868 C CA . VAL A 1 233 ? -25.804 -20.172 12.179 1.00 93.19 233 VAL A CA 1
ATOM 1869 C C . VAL A 1 233 ? -26.619 -20.986 13.189 1.00 93.19 233 VAL A C 1
ATOM 1871 O O . VAL A 1 233 ? -27.549 -21.693 12.807 1.00 93.19 233 VAL A O 1
ATOM 1874 N N . LEU A 1 234 ? -26.347 -20.843 14.491 1.00 93.25 234 LEU A N 1
ATOM 1875 C CA . LEU A 1 234 ? -27.121 -21.519 15.540 1.00 93.25 234 LEU A CA 1
ATOM 1876 C C . LEU A 1 234 ? -28.597 -21.093 15.572 1.00 93.25 234 LEU A C 1
ATOM 1878 O O . LEU A 1 234 ? -29.456 -21.925 15.863 1.00 93.25 234 LEU A O 1
ATOM 1882 N N . ILE A 1 235 ? -28.905 -19.825 15.286 1.00 93.19 235 ILE A N 1
ATOM 1883 C CA . ILE A 1 235 ? -30.288 -19.328 15.200 1.00 93.19 235 ILE A CA 1
ATOM 1884 C C . ILE A 1 235 ? -31.008 -19.965 14.007 1.00 93.19 235 ILE A C 1
ATOM 1886 O O . ILE A 1 235 ? -32.104 -20.493 14.185 1.00 93.19 235 ILE A O 1
ATOM 1890 N N . ILE A 1 236 ? -30.369 -19.989 12.834 1.00 90.69 236 ILE A N 1
ATOM 1891 C CA . ILE A 1 236 ? -30.921 -20.597 11.612 1.00 90.69 236 ILE A CA 1
ATOM 1892 C C . ILE A 1 236 ? -31.201 -22.090 11.836 1.00 90.69 236 ILE A C 1
ATOM 1894 O O . ILE A 1 236 ? -32.299 -22.571 11.561 1.00 90.69 236 ILE A O 1
ATOM 1898 N N . PHE A 1 237 ? -30.252 -22.828 12.423 1.00 90.50 237 PHE A N 1
ATOM 1899 C CA . PHE A 1 237 ? -30.455 -24.246 12.740 1.00 90.50 237 PHE A CA 1
ATOM 1900 C C . PHE A 1 237 ? -31.592 -24.482 13.742 1.00 90.50 237 PHE A C 1
ATOM 1902 O O . PHE A 1 237 ? -32.319 -25.470 13.619 1.00 90.50 237 PHE A O 1
ATOM 1909 N N . ARG A 1 238 ? -31.767 -23.597 14.733 1.00 88.31 238 ARG A N 1
ATOM 1910 C CA . ARG A 1 238 ? -32.887 -23.686 15.684 1.00 88.31 238 ARG A CA 1
ATOM 1911 C C . ARG A 1 238 ? -34.232 -23.440 15.003 1.00 88.31 238 ARG A C 1
ATOM 1913 O O . ARG A 1 238 ? -35.155 -24.204 15.260 1.00 88.31 238 ARG A O 1
ATOM 1920 N N . GLN A 1 239 ? -34.321 -22.441 14.124 1.00 83.88 239 GLN A N 1
ATOM 1921 C CA . GLN A 1 239 ? -35.539 -22.158 13.356 1.00 83.88 239 GLN A CA 1
ATOM 1922 C C . GLN A 1 239 ? -35.916 -23.323 12.433 1.00 83.88 239 GLN A C 1
ATOM 1924 O O . GLN A 1 239 ? -37.076 -23.729 12.405 1.00 83.88 239 GLN A O 1
ATOM 1929 N N . ASN A 1 240 ? -34.941 -23.934 11.756 1.00 80.75 240 ASN A N 1
ATOM 1930 C CA . ASN A 1 240 ? -35.212 -25.080 10.885 1.00 80.75 240 ASN A CA 1
ATOM 1931 C C . ASN A 1 240 ? -35.691 -26.313 11.665 1.00 80.75 240 ASN A C 1
ATOM 1933 O O . ASN A 1 240 ? -36.582 -27.012 11.194 1.00 80.75 240 ASN A O 1
ATOM 1937 N N . ARG A 1 241 ? -35.173 -26.558 12.881 1.00 75.88 241 ARG A N 1
ATOM 1938 C CA . ARG A 1 241 ? -35.671 -27.657 13.731 1.00 75.88 241 ARG A CA 1
ATOM 1939 C C . ARG A 1 241 ? -37.123 -27.467 14.163 1.00 75.88 241 ARG A C 1
ATOM 1941 O O . ARG A 1 241 ? -37.848 -28.454 14.195 1.00 75.88 241 ARG A O 1
ATOM 1948 N N . SER A 1 242 ? -37.544 -26.238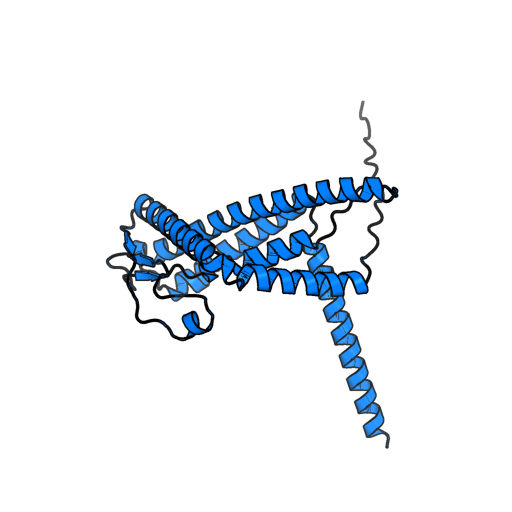 14.474 1.00 70.44 242 SER A N 1
ATOM 1949 C CA . SER A 1 242 ? -38.930 -25.966 14.884 1.00 70.44 242 SER A CA 1
ATOM 1950 C C . SER A 1 242 ? -39.957 -26.178 13.769 1.00 70.44 242 SER A C 1
ATOM 1952 O O . SER A 1 242 ? -41.092 -26.526 14.073 1.00 70.44 242 SER A O 1
ATOM 1954 N N . VAL A 1 243 ? -39.566 -26.014 12.500 1.00 70.12 243 VAL A N 1
ATOM 1955 C CA . VAL A 1 243 ? -40.456 -26.204 11.337 1.00 70.12 243 VAL A CA 1
ATOM 1956 C C . VAL A 1 243 ? -40.680 -27.687 11.023 1.00 70.12 243 VAL A C 1
ATOM 1958 O O . VAL A 1 243 ? -41.751 -28.068 10.579 1.00 70.12 243 VAL A O 1
ATOM 1961 N N . THR A 1 244 ? -39.700 -28.553 11.288 1.00 63.25 244 THR A N 1
ATOM 1962 C CA . THR A 1 244 ? -39.831 -30.009 11.073 1.00 63.25 244 THR A CA 1
ATOM 1963 C C . THR A 1 244 ? -40.626 -30.747 12.155 1.00 63.25 244 THR A C 1
ATOM 1965 O O . THR A 1 244 ? -40.881 -31.937 12.009 1.00 63.25 244 THR A O 1
ATOM 1968 N N . THR A 1 245 ? -40.976 -30.083 13.260 1.00 60.91 245 THR A N 1
ATOM 1969 C CA . THR A 1 245 ? -41.705 -30.688 14.393 1.00 60.91 245 THR A CA 1
ATOM 1970 C C . THR A 1 245 ? -43.195 -30.332 14.440 1.00 60.91 245 THR A C 1
ATOM 1972 O O . THR A 1 245 ? -43.861 -30.673 15.415 1.00 60.91 245 THR A O 1
ATOM 1975 N N . THR A 1 246 ? -43.704 -29.651 13.414 1.00 53.22 246 THR A N 1
ATOM 1976 C CA . THR A 1 246 ? -45.125 -29.314 13.212 1.00 53.22 246 THR A CA 1
ATOM 1977 C C . THR A 1 246 ? -45.642 -29.993 11.961 1.00 53.22 246 THR A C 1
ATOM 1979 O O . THR A 1 246 ? -46.750 -30.560 12.027 1.00 53.22 246 THR A O 1
#

Secondary structure (DSSP, 8-state):
--------------PPPPHHHHHHHHHHHHHHHHHHHH-GGGHHHHHHHHHHHHHHHHHHHHHTT---EEE-------HHHHHTTS--TT--EEE-TTSSSSEEE--GGGGTHHHHHHHHHHHHHSPP--------HHHHHHHHHHHHHHHHHHHHHHHHHHHHHHHHHHHHHHHHHHHH---HHHIIIIIHHHHHHHHHHHHHHHHHHTT--HHHHHHHHHHHHHHHHHHHHHHHHHHHHHHTT-

Nearest PDB structures (foldseek):
  8ap6-assembly1_A  TM=2.500E-01  e=3.138E+00  Trypanosoma brucei brucei